Protein 7EV5 (pdb70)

Radius of gyration: 15.72 Å; Cα contacts (8 Å, |Δi|>4): 527; chains: 1; bounding box: 44×34×41 Å

Nearest PDB structures (foldseek):
  7ev5-assembly1_A  TM=1.005E+00  e=2.509E-49  Shouchella lehensis G1
  2xf4-assembly1_A-2  TM=9.231E-01  e=4.243E-24  Salmonella enterica
  5ve5-assembly2_B  TM=8.841E-01  e=1.273E-17  Paraburkholderia phytofirmans PsJN
  5ve3-assembly2_A  TM=8.823E-01  e=1.854E-17  Paraburkholderia phytofirmans PsJN
  5ve5-assembly3_C  TM=8.578E-01  e=1.355E-17  Paraburkholderia phytofirmans PsJN

Structure (mmCIF, N/CA/C/O backbone):
data_7EV5
#
_entry.id   7EV5
#
_cell.length_a   55.356
_cell.length_b   55.356
_cell.length_c   143.094
_cell.angle_alpha   90.00
_cell.angle_beta   90.00
_cell.angle_gamma   90.00
#
_symmetry.space_group_name_H-M   'P 41 21 2'
#
loop_
_entity.id
_entity.type
_entity.pdbx_description
1 polymer 'Lactamase_B domain-containing protein'
2 non-polymer 'ZINC ION'
3 non-polymer 'IODIDE ION'
4 water water
#
loop_
_atom_site.group_PDB
_atom_site.id
_atom_site.type_symbol
_atom_site.label_atom_id
_atom_site.label_alt_id
_atom_site.label_comp_id
_atom_site.label_asym_id
_atom_site.label_entity_id
_atom_site.label_seq_id
_atom_site.pdbx_PDB_ins_code
_atom_site.Cartn_x
_atom_site.Cartn_y
_atom_site.Cartn_z
_atom_site.occupancy
_atom_site.B_iso_or_equiv
_atom_site.auth_seq_id
_atom_site.auth_comp_id
_atom_site.auth_asym_id
_atom_site.auth_atom_id
_atom_site.pdbx_PDB_model_num
ATOM 1 N N . MET A 1 1 ? -11.4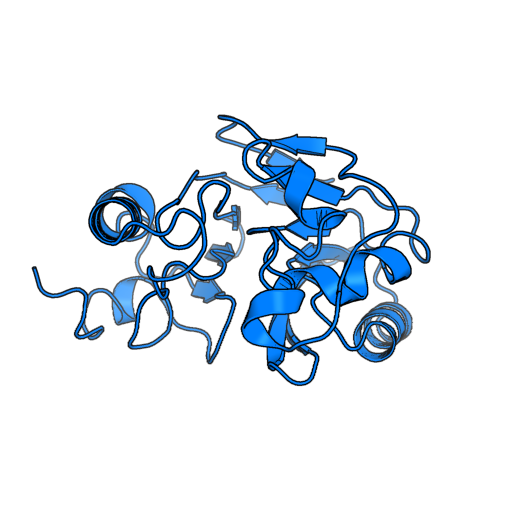9000 -9.16100 -31.05400 1.000 19.25000 1 MET A N 1
ATOM 2 C CA . MET A 1 1 ? -10.15800 -8.72300 -30.65500 1.000 19.47000 1 MET A CA 1
ATOM 3 C C . MET A 1 1 ? -10.13500 -8.18700 -29.22200 1.000 14.39000 1 MET A C 1
ATOM 4 O O . MET A 1 1 ? -9.26600 -7.40900 -28.85900 1.000 13.53000 1 MET A O 1
ATOM 9 N N . PHE A 1 2 ? -11.09400 -8.60400 -28.40300 1.000 13.42000 2 PHE A N 1
ATOM 10 C CA . PHE A 1 2 ? -11.06100 -8.25000 -26.99400 1.000 12.07000 2 PHE A CA 1
ATOM 11 C C . PHE A 1 2 ? -11.64100 -9.39000 -26.17900 1.000 13.17000 2 PHE A C 1
ATOM 12 O O . PHE A 1 2 ? -12.37400 -10.24400 -26.69300 1.000 13.88000 2 PHE A O 1
ATOM 20 N N . LYS A 1 3 ? -11.30200 -9.39000 -24.89300 1.000 12.31000 3 LYS A N 1
ATOM 21 C CA . LYS A 1 3 ? -11.86900 -10.32700 -23.93600 1.000 12.40000 3 LYS A CA 1
ATOM 22 C C . LYS A 1 3 ? -12.55200 -9.57900 -22.80100 1.000 10.61000 3 LYS A C 1
ATOM 23 O O . LYS A 1 3 ? -11.99500 -8.62000 -22.25400 1.000 11.85000 3 LYS A O 1
ATOM 29 N N . GLN A 1 4 ? -13.75000 -10.03400 -22.46000 1.000 12.24000 4 GLN A N 1
ATOM 30 C CA . GLN A 1 4 ? -14.46000 -9.62300 -21.25900 1.000 12.68000 4 GLN A CA 1
ATOM 31 C C . GLN A 1 4 ? -14.02000 -10.52400 -20.11300 1.000 12.83000 4 GLN A C 1
ATOM 32 O O . GLN A 1 4 ? -14.12200 -11.75600 -20.21100 1.000 14.29000 4 GLN A O 1
ATOM 38 N N . ILE A 1 5 ? -13.52800 -9.91500 -19.03700 1.000 11.34000 5 ILE A N 1
ATOM 39 C CA . ILE A 1 5 ? -12.96400 -10.64900 -17.90300 1.000 13.31000 5 ILE A CA 1
ATOM 40 C C . ILE A 1 5 ? -13.61500 -10.16100 -16.61500 1.000 12.26000 5 ILE A C 1
ATOM 41 O O . ILE A 1 5 ? -13.17100 -9.15800 -16.03500 1.000 12.04000 5 ILE A O 1
ATOM 46 N N . PRO A 1 6 ? -14.66300 -10.82700 -16.12600 1.000 12.28000 6 PRO A N 1
ATOM 47 C CA . PRO A 1 6 ? -15.23500 -10.43500 -14.83400 1.000 11.22000 6 PRO A CA 1
ATOM 48 C C . PRO A 1 6 ? -14.25100 -10.74000 -13.71700 1.000 13.79000 6 PRO A C 1
ATOM 49 O O . PRO A 1 6 ? -13.61200 -11.79400 -13.71100 1.000 15.97000 6 PRO A O 1
ATOM 53 N N . LEU A 1 7 ? -14.11300 -9.80000 -12.77400 1.000 11.48000 7 LEU A N 1
ATOM 54 C CA . LEU A 1 7 ? -13.09500 -9.90300 -11.73700 1.000 14.24000 7 LEU A CA 1
ATOM 55 C C . LEU A 1 7 ? -13.63300 -9.46100 -10.38500 1.000 16.15000 7 LEU A C 1
ATOM 56 O O . LEU A 1 7 ? -14.40800 -8.50800 -10.29300 1.000 13.20000 7 LEU A O 1
ATOM 61 N N . GLY A 1 8 ? -13.18000 -10.14100 -9.33200 1.000 16.94000 8 GLY A N 1
ATOM 62 C CA . GLY A 1 8 ? -13.49900 -9.76500 -7.97700 1.000 16.23000 8 GLY A CA 1
ATOM 63 C C . GLY A 1 8 ? -14.85800 -10.26400 -7.53700 1.000 14.06000 8 GLY A C 1
ATOM 64 O O . GLY A 1 8 ? -15.64100 -10.79100 -8.33200 1.000 15.55000 8 GLY A O 1
ATOM 65 N N . PRO A 1 9 ? -15.16700 -10.10800 -6.24800 1.000 16.53000 9 PRO A N 1
ATOM 66 C CA . PRO A 1 9 ? -16.49400 -10.52200 -5.77300 1.000 17.93000 9 PRO A CA 1
ATOM 67 C C . PRO A 1 9 ? -17.63800 -9.82500 -6.48800 1.000 18.14000 9 PRO A C 1
ATOM 68 O O . PRO A 1 9 ? -18.68700 -10.44400 -6.70200 1.000 19.83000 9 PRO A O 1
ATOM 72 N N . ILE A 1 10 ? -17.46800 -8.55700 -6.87500 1.000 16.62000 10 ILE A N 1
ATOM 73 C CA . ILE A 1 10 ? -18.52500 -7.86100 -7.60400 1.000 18.05000 10 ILE A CA 1
ATOM 74 C C . ILE A 1 10 ? -18.66800 -8.38700 -9.02800 1.000 14.48000 10 ILE A C 1
ATOM 75 O O . ILE A 1 10 ? -19.73900 -8.25100 -9.63800 1.000 15.29000 10 ILE A O 1
ATOM 80 N N . GLN A 1 11 ? -17.61300 -9.00000 -9.56800 1.000 14.64000 11 GLN A N 1
ATOM 81 C CA . GLN A 1 11 ? -17.58700 -9.53700 -10.92700 1.000 12.74000 11 GLN A CA 1
ATOM 82 C C . GLN A 1 11 ? -17.66900 -8.44600 -11.99000 1.000 12.79000 11 GLN A C 1
ATOM 83 O O . GLN A 1 11 ? -18.14900 -8.68900 -13.10100 1.000 14.87000 11 GLN A O 1
ATOM 89 N N . THR A 1 12 ? -17.19200 -7.24900 -11.64700 1.000 11.81000 12 THR A N 1
ATOM 90 C CA . THR A 1 12 ? -17.08000 -6.16900 -12.61500 1.000 11.02000 12 THR A CA 1
ATOM 91 C C . THR A 1 12 ? -16.24800 -6.61400 -13.80900 1.000 9.07000 12 THR A C 1
ATOM 92 O O . THR A 1 12 ? -15.20900 -7.27000 -13.65700 1.000 10.24000 12 THR A O 1
ATOM 96 N N . ASN A 1 13 ? -16.69900 -6.23400 -15.00200 1.000 9.61000 13 ASN A N 1
ATOM 97 C CA . ASN A 1 13 ? -16.01900 -6.62600 -16.23600 1.000 9.86000 13 ASN A CA 1
ATOM 98 C C . ASN A 1 13 ? -14.80600 -5.73400 -16.46300 1.000 12.72000 13 ASN A C 1
ATOM 99 O O . ASN A 1 13 ? -14.95100 -4.54200 -16.75600 1.000 11.50000 13 ASN A O 1
ATOM 104 N N . ALA A 1 14 ? -13.61300 -6.30200 -16.34500 1.000 11.09000 14 ALA A N 1
ATOM 105 C CA . ALA A 1 14 ? -12.47400 -5.70800 -17.02300 1.000 9.71000 14 ALA A CA 1
ATOM 106 C C . ALA A 1 14 ? -12.53200 -6.10200 -18.48900 1.000 10.63000 14 ALA A C 1
ATOM 107 O O . ALA A 1 14 ? -13.23000 -7.03900 -18.87700 1.000 10.47000 14 ALA A O 1
ATOM 109 N N . TYR A 1 15 ? -11.78400 -5.38400 -19.31400 1.000 8.47000 15 TYR A N 1
ATOM 110 C CA . TYR A 1 15 ? -11.65200 -5.74500 -20.72000 1.000 8.26000 15 TYR A CA 1
ATOM 111 C C . TYR A 1 15 ? -10.19100 -5.68100 -21.11500 1.000 8.62000 15 TYR A C 1
ATOM 112 O O . TYR A 1 15 ? -9.46000 -4.79000 -20.67900 1.000 10.21000 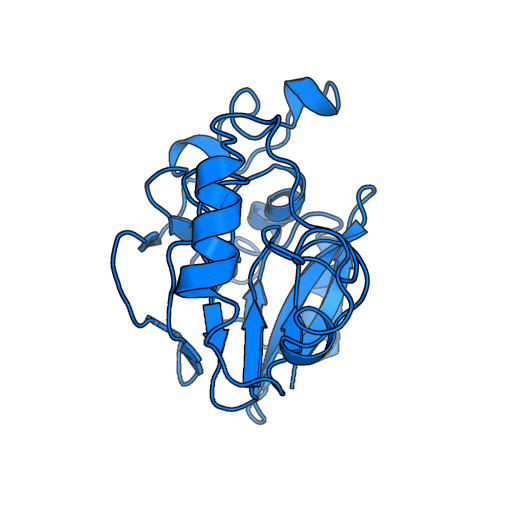15 TYR A O 1
ATOM 121 N N . VAL A 1 16 ? -9.76100 -6.62700 -21.94100 1.000 9.20000 16 VAL A N 1
ATOM 122 C CA . VAL A 1 16 ? -8.46200 -6.53100 -22.58800 1.000 9.62000 16 VAL A CA 1
ATOM 123 C C . VAL A 1 16 ? -8.69500 -6.48500 -24.08700 1.000 11.79000 16 VAL A C 1
ATOM 124 O O . VAL A 1 16 ? -9.21900 -7.44400 -24.66700 1.000 12.02000 16 VAL A O 1
ATOM 128 N N . LEU A 1 17 ? -8.33700 -5.36100 -24.70300 1.000 10.55000 17 LEU A N 1
ATOM 129 C CA . LEU A 1 17 ? -8.37500 -5.18300 -26.14800 1.000 11.66000 17 LEU A CA 1
ATOM 130 C C . LEU A 1 17 ? -6.97000 -5.41500 -26.68400 1.000 12.45000 17 LEU A C 1
ATOM 131 O O . LEU A 1 17 ? -6.00100 -4.91300 -26.11400 1.000 12.46000 17 LEU A O 1
ATOM 136 N N . TYR A 1 18 ? -6.85000 -6.18200 -27.76500 1.000 12.77000 18 TYR A N 1
ATOM 137 C CA . TYR A 1 18 ? -5.53300 -6.54100 -28.26900 1.000 14.02000 18 TYR A CA 1
ATOM 138 C C . TYR A 1 18 ? -5.52100 -6.46600 -29.79000 1.000 15.39000 18 TYR A C 1
ATOM 139 O O . TYR A 1 18 ? -6.55700 -6.29800 -30.43900 1.000 16.46000 18 TYR A O 1
ATOM 148 N N . ASN A 1 19 ? -4.31400 -6.56900 -30.35100 1.000 17.59000 19 ASN A N 1
ATOM 149 C CA . ASN A 1 19 ? -4.08600 -6.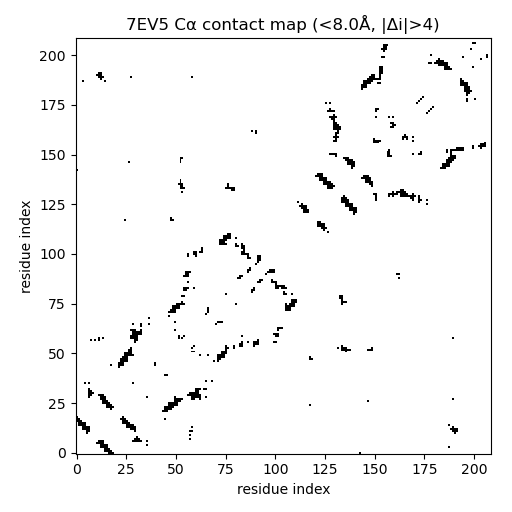58500 -31.79100 1.000 18.90000 19 ASN A CA 1
ATOM 150 C C . ASN A 1 19 ? -3.27800 -7.82700 -32.15400 1.000 22.22000 19 ASN A C 1
ATOM 151 O O . ASN A 1 19 ? -2.88200 -8.61400 -31.28800 1.000 22.82000 19 ASN A O 1
ATOM 156 N N . ASP A 1 20 ? -3.01600 -7.99300 -33.45400 1.000 25.87000 20 ASP A N 1
ATOM 157 C CA . ASP A 1 20 ? -2.29700 -9.17700 -33.91200 1.000 28.05000 20 ASP A CA 1
ATOM 158 C C . ASP A 1 20 ? -0.84000 -9.18500 -33.46900 1.000 28.23000 20 ASP A C 1
ATOM 159 O O . ASP A 1 20 ? -0.24500 -10.26500 -33.36700 1.000 31.19000 20 ASP A O 1
ATOM 164 N N . ASP A 1 21 ? -0.26200 -8.01700 -33.18700 1.000 22.10000 21 ASP A N 1
ATOM 165 C CA . ASP A 1 21 ? 1.09000 -7.90200 -32.64900 1.000 25.72000 21 ASP A CA 1
ATOM 166 C C . ASP A 1 21 ? 1.16800 -8.19900 -31.15500 1.000 21.52000 21 ASP A C 1
ATOM 167 O O . ASP A 1 21 ? 2.22900 -7.98300 -30.55700 1.000 21.58000 21 ASP A O 1
ATOM 172 N N . LYS A 1 22 ? 0.07200 -8.66500 -30.55200 1.000 21.70000 22 LYS A N 1
ATOM 173 C CA . LYS A 1 22 ? -0.00100 -9.05600 -29.14500 1.000 22.10000 22 LYS A CA 1
ATOM 174 C C . LYS A 1 22 ? 0.20900 -7.89300 -28.17700 1.000 19.91000 22 LYS A C 1
ATOM 175 O O . LYS A 1 22 ? 0.60500 -8.10100 -27.02600 1.000 21.58000 22 LYS A O 1
ATOM 181 N N . GLU A 1 23 ? -0.06400 -6.67300 -28.61600 1.000 16.73000 23 GLU A N 1
ATOM 182 C CA . GLU A 1 23 ? -0.12900 -5.52800 -27.72400 1.000 17.26000 23 GLU A CA 1
ATOM 183 C C . GLU A 1 23 ? -1.55300 -5.38300 -27.21700 1.000 16.04000 23 GLU A C 1
ATOM 184 O O . GLU A 1 23 ? -2.50700 -5.84300 -27.85000 1.000 16.54000 23 GLU A O 1
ATOM 190 N N . ALA A 1 24 ? -1.69800 -4.73600 -26.06200 1.000 14.61000 24 ALA A N 1
ATOM 191 C CA . ALA A 1 24 ? -3.00200 -4.75100 -25.41900 1.000 14.60000 24 ALA A CA 1
ATOM 192 C C . ALA A 1 24 ? -3.28000 -3.46200 -24.65900 1.000 12.60000 24 ALA A C 1
ATOM 193 O O . ALA A 1 24 ? -2.36700 -2.77800 -24.18800 1.000 14.38000 24 ALA A O 1
ATOM 195 N N . VAL A 1 25 ? -4.57200 -3.17700 -24.51200 1.000 11.63000 25 VAL A N 1
ATOM 196 C CA . VAL A 1 25 ? -5.09100 -2.08900 -23.68700 1.000 11.46000 25 VAL A CA 1
ATOM 197 C C . VAL A 1 25 ? -6.02100 -2.71300 -22.65300 1.000 10.77000 25 VAL A C 1
ATOM 198 O O . VAL A 1 25 ? -6.87000 -3.54200 -23.00000 1.000 11.14000 25 VAL A O 1
ATOM 202 N N . ILE A 1 26 ? -5.84900 -2.32700 -21.38800 1.000 10.94000 26 ILE A N 1
ATOM 203 C CA . ILE A 1 26 ? -6.60800 -2.88100 -20.27000 1.000 11.24000 26 ILE A CA 1
ATOM 204 C C . ILE A 1 26 ? -7.61700 -1.83700 -19.81700 1.000 10.26000 26 ILE A C 1
ATOM 205 O O . ILE A 1 26 ? -7.24500 -0.68000 -19.60200 1.000 10.51000 26 ILE A O 1
ATOM 210 N N . PHE A 1 27 ? -8.88200 -2.24100 -19.65900 1.000 8.72000 27 PHE A N 1
ATOM 211 C CA . PHE A 1 27 ? -9.92700 -1.37700 -19.11600 1.000 7.81000 27 PHE A CA 1
ATOM 212 C C . PHE A 1 27 ? -10.38200 -1.91500 -17.77300 1.000 8.98000 27 PHE A C 1
ATOM 213 O O . PHE A 1 27 ? -10.64100 -3.11400 -17.64200 1.000 10.10000 27 PHE A O 1
ATOM 221 N N . ASP A 1 28 ? -10.49100 -1.02700 -16.79100 1.000 8.79000 28 ASP A N 1
ATOM 222 C CA . ASP A 1 28 ? -11.16100 -1.31300 -15.52800 1.000 8.52000 28 ASP A CA 1
ATOM 223 C C . ASP A 1 28 ? -10.73300 -2.61100 -14.83900 1.000 9.43000 28 ASP A C 1
ATOM 224 O O . ASP A 1 28 ? -11.56200 -3.50200 -14.61900 1.000 10.25000 28 ASP A O 1
ATOM 229 N N . PRO A 1 29 ? -9.45100 -2.75500 -14.49200 1.000 9.12000 29 PRO A N 1
ATOM 230 C CA . PRO A 1 29 ? -9.01100 -3.92300 -13.71500 1.000 10.10000 29 PRO A CA 1
ATOM 231 C C . PRO A 1 29 ? -9.43500 -3.80900 -12.25600 1.000 8.57000 29 PRO A C 1
ATOM 232 O O . PRO A 1 29 ? -8.76200 -3.15300 -11.45400 1.000 10.33000 29 PRO A O 1
ATOM 236 N N . GLY A 1 30 ? -10.56100 -4.43700 -11.91800 1.000 11.21000 30 GLY A N 1
ATOM 237 C CA . GLY A 1 30 ? -11.27300 -4.10000 -10.70200 1.000 10.85000 30 GLY A CA 1
ATOM 238 C C . GLY A 1 30 ? -10.97400 -4.94100 -9.47800 1.000 10.54000 30 GLY A C 1
ATOM 239 O O . GLY A 1 30 ? -11.22400 -4.50300 -8.35600 1.000 12.85000 30 GLY A O 1
ATOM 240 N N . GLY A 1 31 ? -10.45300 -6.14400 -9.68900 1.000 13.57000 31 GLY A N 1
ATOM 241 C CA . GLY A 1 31 ? -10.19600 -7.07100 -8.60100 1.000 15.27000 31 GLY A CA 1
ATOM 242 C C . GLY A 1 31 ? -9.43200 -8.25000 -9.15200 1.000 13.77000 31 GLY A C 1
ATOM 243 O O . GLY A 1 31 ? -9.06200 -8.27600 -10.32700 1.000 13.05000 31 GLY A O 1
ATOM 244 N N . ASP A 1 32 ? -9.18700 -9.22500 -8.27500 1.000 15.57000 32 ASP A N 1
ATOM 245 C CA . ASP A 1 32 ? -8.53200 -10.48400 -8.64400 1.000 14.82000 32 ASP A CA 1
ATOM 246 C C . ASP A 1 32 ? -7.35400 -10.23700 -9.58900 1.000 13.56000 32 ASP A C 1
ATOM 247 O O . ASP A 1 32 ? -7.26400 -10.79800 -10.68500 1.000 14.12000 32 ASP A O 1
ATOM 252 N N . ALA A 1 33 ? -6.44600 -9.35400 -9.15200 1.000 12.80000 33 ALA A N 1
ATOM 253 C CA . ALA A 1 33 ? -5.35600 -8.90900 -10.01400 1.000 12.96000 33 ALA A CA 1
ATOM 254 C C . ALA A 1 33 ? -4.57100 -10.08100 -10.57800 1.000 14.74000 33 ALA A C 1
ATOM 255 O O . ALA A 1 33 ? -4.17700 -10.06500 -11.74600 1.000 14.69000 33 ALA A O 1
ATOM 257 N N . GLU A 1 34 ? -4.34300 -11.11000 -9.76000 1.000 16.54000 34 GLU A N 1
ATOM 258 C CA . GLU A 1 34 ? -3.49300 -12.22100 -10.17300 1.000 15.69000 34 GLU A CA 1
ATOM 259 C C . GLU A 1 34 ? -4.11800 -13.00800 -11.31800 1.000 12.76000 34 GLU A C 1
ATOM 260 O O . GLU A 1 34 ? -3.40500 -13.48000 -12.20900 1.000 15.03000 34 GLU A O 1
ATOM 266 N N . ALA A 1 35 ? -5.44200 -13.14800 -11.32700 1.000 15.37000 35 ALA A N 1
ATOM 267 C CA . ALA A 1 35 ? -6.09200 -13.81300 -12.45200 1.000 17.02000 35 ALA A CA 1
ATOM 268 C C . ALA A 1 35 ? -5.88800 -13.03400 -13.74500 1.000 13.97000 35 ALA A C 1
ATOM 269 O O . ALA A 1 35 ? -5.65800 -13.62400 -14.80800 1.000 13.66000 35 ALA A O 1
ATOM 271 N N . LEU A 1 36 ? -5.98800 -11.70400 -13.67800 1.000 12.30000 36 LEU A N 1
ATOM 272 C CA . LEU A 1 36 ? -5.80200 -10.88800 -14.87200 1.000 11.91000 36 LEU A CA 1
ATOM 273 C C . LEU A 1 36 ? -4.34200 -10.86700 -15.30700 1.000 12.81000 36 LEU A C 1
ATOM 274 O O . LEU A 1 36 ? -4.04900 -11.02800 -16.49800 1.000 12.75000 36 LEU A O 1
ATOM 279 N N . ILE A 1 37 ? -3.41700 -10.67300 -14.35700 1.000 12.24000 37 ILE A N 1
ATOM 280 C CA . ILE A 1 37 ? -1.99200 -10.58600 -14.68900 1.000 12.26000 37 ILE A CA 1
ATOM 281 C C . ILE A 1 37 ? -1.49200 -11.90000 -15.27600 1.000 14.21000 37 ILE A C 1
ATOM 282 O O . ILE A 1 37 ? -0.80700 -11.91400 -16.30700 1.000 16.11000 37 ILE A O 1
ATOM 287 N N . THR A 1 38 ? -1.83200 -13.02400 -14.63300 1.000 14.16000 38 THR A N 1
ATOM 288 C CA . THR A 1 38 ? -1.35600 -14.31200 -15.13500 1.000 15.10000 38 THR A CA 1
ATOM 289 C C . THR A 1 38 ? -1.96900 -14.65200 -16.48700 1.000 15.61000 38 THR A C 1
ATOM 290 O O . THR A 1 38 ? -1.29500 -15.26200 -17.32300 1.000 15.02000 38 THR A O 1
ATOM 294 N N . TRP A 1 39 ? -3.22800 -14.26100 -16.73800 1.000 14.55000 39 TRP A N 1
ATOM 295 C CA . TRP A 1 39 ? -3.80200 -14.47700 -18.06500 1.000 12.98000 39 TRP A CA 1
ATOM 296 C C . TRP A 1 39 ? -3.03000 -13.70800 -19.12700 1.000 14.22000 39 TRP A C 1
ATOM 297 O O . TRP A 1 39 ? -2.68300 -14.25800 -20.18000 1.000 15.10000 39 TRP A O 1
ATOM 308 N N . LEU A 1 40 ? -2.75300 -12.42700 -18.86700 1.000 14.73000 40 LEU A N 1
ATOM 309 C CA . LEU A 1 40 ? -1.98300 -11.63100 -19.81700 1.000 15.61000 40 LEU A CA 1
ATOM 310 C C . LEU A 1 40 ? -0.63800 -12.28200 -20.11200 1.000 15.50000 40 LEU A C 1
ATOM 311 O O . LEU A 1 40 ? -0.19400 -12.31800 -21.26700 1.000 14.21000 40 LEU A O 1
ATOM 316 N N . LYS A 1 41 ? 0.01800 -12.80200 -19.08000 1.000 15.65000 41 LYS A N 1
ATOM 317 C CA . LYS A 1 41 ? 1.32900 -13.42100 -19.26500 1.000 15.74000 41 LYS A CA 1
ATOM 318 C C . LYS A 1 41 ? 1.22700 -14.75400 -19.99600 1.000 19.14000 41 LYS A C 1
ATOM 319 O O . LYS A 1 41 ? 2.06400 -15.05700 -20.85500 1.000 18.34000 41 LYS A O 1
ATOM 325 N N . ARG A 1 42 ? 0.21800 -15.56800 -19.67600 1.000 17.77000 42 ARG A N 1
ATOM 326 C CA . ARG A 1 42 ? 0.04100 -16.82400 -20.40000 1.000 18.75000 42 ARG A CA 1
ATOM 327 C C . ARG A 1 42 ? -0.18300 -16.57500 -21.88500 1.000 20.60000 42 ARG A C 1
ATOM 328 O O . ARG A 1 42 ? 0.29300 -17.34000 -22.73300 1.000 19.16000 42 ARG A O 1
ATOM 336 N N . GLU A 1 43 ? -0.91400 -15.51300 -22.21800 1.000 16.39000 43 GLU A N 1
ATOM 337 C CA . GLU A 1 43 ? -1.21600 -15.16100 -23.59900 1.000 16.40000 43 GLU A CA 1
ATOM 338 C C . GLU A 1 43 ? -0.09500 -14.37700 -24.26000 1.000 16.61000 43 GLU A C 1
ATOM 339 O O . GLU A 1 43 ? -0.21400 -14.04000 -25.44200 1.000 18.94000 43 GLU A O 1
ATOM 345 N N . GLN A 1 44 ? 0.97600 -14.08400 -23.52500 1.000 17.42000 44 GLN A N 1
ATOM 346 C CA . GLN A 1 44 ? 2.12100 -13.35000 -24.05700 1.000 18.62000 44 GLN A CA 1
ATOM 347 C C . GLN A 1 44 ? 1.69900 -11.99700 -24.62900 1.000 20.99000 44 GLN A C 1
ATOM 348 O O . GLN A 1 44 ? 2.19600 -11.55500 -25.66600 1.000 22.90000 44 GLN A O 1
ATOM 354 N N . LEU A 1 45 ? 0.75700 -11.34200 -23.94800 1.000 15.36000 45 LEU A N 1
ATOM 355 C CA . LEU A 1 45 ? 0.29300 -10.01800 -24.33800 1.000 18.40000 45 LEU A CA 1
ATOM 356 C C . LEU A 1 45 ? 1.09300 -8.95600 -23.59600 1.000 16.73000 45 LEU A C 1
ATOM 357 O O . LEU A 1 45 ? 1.40400 -9.10800 -22.41200 1.000 19.33000 45 LEU A O 1
ATOM 362 N N . THR A 1 46 ? 1.42400 -7.87600 -24.30100 1.000 18.72000 46 THR A N 1
ATOM 363 C CA . THR A 1 46 ? 2.14400 -6.75500 -23.70700 1.000 16.64000 46 THR A CA 1
ATOM 364 C C . THR A 1 46 ? 1.18500 -5.58800 -23.52900 1.000 15.07000 46 THR A C 1
ATOM 365 O O . THR A 1 46 ? 0.85500 -4.90200 -24.50800 1.000 16.01000 46 THR A O 1
ATOM 369 N N . PRO A 1 47 ? 0.70600 -5.31900 -22.31800 1.000 14.27000 47 PRO A N 1
ATOM 370 C CA . PRO A 1 47 ? -0.20100 -4.18200 -22.13900 1.000 14.86000 47 PRO A CA 1
ATOM 371 C C . PRO A 1 47 ? 0.54500 -2.86500 -22.25400 1.000 13.79000 47 PRO A C 1
ATOM 372 O O . PRO A 1 47 ? 1.72200 -2.75700 -21.90600 1.000 15.97000 47 PRO A O 1
ATOM 376 N N . LEU A 1 48 ? -0.16900 -1.86500 -22.78000 1.000 13.73000 48 LEU A N 1
ATOM 377 C CA . LEU A 1 48 ? 0.35900 -0.53100 -23.02800 1.000 14.65000 48 LEU A CA 1
ATOM 378 C C . LEU A 1 48 ? -0.18100 0.52600 -22.07800 1.000 12.86000 48 LEU A C 1
ATOM 379 O O . LEU A 1 48 ? 0.49600 1.53800 -21.86200 1.000 13.25000 48 LEU A O 1
ATOM 384 N N . ALA A 1 49 ? -1.36500 0.31500 -21.50100 1.000 13.47000 49 ALA A N 1
ATOM 385 C CA . ALA A 1 49 ? -2.00600 1.32600 -20.67300 1.000 10.32000 49 ALA A CA 1
ATOM 386 C C . ALA A 1 49 ? -3.18700 0.69000 -19.95800 1.000 11.35000 49 ALA A C 1
ATOM 387 O O . ALA A 1 49 ? -3.72100 -0.32700 -20.39800 1.000 12.13000 49 ALA A O 1
ATOM 389 N N . ILE A 1 50 ? -3.58000 1.31500 -18.84900 1.000 10.24000 50 ILE A N 1
ATOM 390 C CA . ILE A 1 50 ? -4.84700 1.06200 -18.16800 1.000 9.35000 50 ILE A CA 1
ATOM 391 C C . ILE A 1 50 ? -5.73500 2.27100 -18.42100 1.000 9.36000 50 ILE A C 1
ATOM 392 O O . ILE A 1 50 ? -5.35800 3.40300 -18.08400 1.000 9.55000 50 ILE A O 1
ATOM 397 N N . LEU A 1 51 ? -6.90600 2.04000 -19.01000 1.000 7.71000 51 LEU A N 1
ATOM 398 C CA . LEU A 1 51 ? -7.89800 3.08200 -19.23700 1.000 9.54000 51 LEU A CA 1
ATOM 399 C C . LEU A 1 51 ? -9.06100 2.82600 -18.29000 1.000 8.57000 51 LEU A C 1
ATOM 400 O O . LEU A 1 51 ? -9.64300 1.73800 -18.29500 1.000 9.43000 51 LEU A O 1
ATOM 405 N N . LEU A 1 52 ? -9.38400 3.81000 -17.46600 1.000 8.42000 52 LEU A N 1
ATOM 406 C CA . LEU A 1 52 ? -10.46600 3.65900 -16.50700 1.000 7.84000 52 LEU A CA 1
ATOM 407 C C . LEU A 1 52 ? -11.69900 4.38900 -17.00900 1.000 7.94000 52 LEU A C 1
ATOM 408 O O . LEU A 1 52 ? -11.64300 5.58800 -17.31800 1.000 9.48000 52 LEU A O 1
ATOM 413 N N . THR A 1 53 ? -12.81900 3.67600 -17.07600 1.000 7.87000 53 THR A N 1
ATOM 414 C CA . THR A 1 53 ? -14.07200 4.36100 -17.37200 1.000 8.59000 53 THR A CA 1
ATOM 415 C C . THR A 1 53 ? -14.46000 5.28300 -16.23000 1.000 8.19000 53 THR A C 1
ATOM 416 O O . THR A 1 53 ? -15.03800 6.35500 -16.45600 1.000 8.45000 53 THR A O 1
ATOM 420 N N . HIS A 1 54 ? -14.16600 4.87100 -15.00000 1.000 8.03000 54 HIS A N 1
ATOM 421 C CA . HIS A 1 54 ? -14.42900 5.64200 -13.79300 1.000 7.65000 54 HIS A CA 1
ATOM 422 C C . HIS A 1 54 ? -13.69000 4.97200 -12.64400 1.000 6.53000 54 HIS A C 1
ATOM 423 O O . HIS A 1 54 ? -13.10700 3.89200 -12.80500 1.000 9.14000 54 HIS A O 1
ATOM 430 N N . ALA A 1 55 ? -13.72900 5.61500 -11.47600 1.000 8.36000 55 ALA A N 1
ATOM 431 C CA . ALA A 1 55 ? -12.87100 5.22400 -10.36600 1.000 10.28000 55 ALA A CA 1
ATOM 432 C C . ALA A 1 55 ? -13.63400 4.64500 -9.18600 1.000 10.51000 55 ALA A C 1
ATOM 433 O O . ALA A 1 55 ? -13.11600 4.63700 -8.06400 1.000 11.07000 55 ALA A O 1
ATOM 435 N N . HIS A 1 56 ? -14.84000 4.13500 -9.41100 1.000 8.43000 56 HIS A N 1
ATOM 436 C CA . HIS A 1 56 ? -15.47200 3.35000 -8.35800 1.000 8.96000 56 HIS A CA 1
ATOM 437 C C . HIS A 1 56 ? -14.58500 2.16600 -7.99400 1.000 9.43000 56 HIS A C 1
ATOM 438 O O . HIS A 1 56 ? -13.87800 1.60300 -8.83800 1.000 9.72000 56 HIS A O 1
ATOM 445 N N . PHE A 1 57 ? -14.64700 1.78500 -6.71400 1.000 9.07000 57 PHE A N 1
ATOM 446 C CA . PHE A 1 57 ? -13.74200 0.76600 -6.17500 1.000 9.97000 57 PHE A CA 1
ATOM 447 C C . PHE A 1 57 ? -13.76300 -0.52800 -6.99000 1.000 9.55000 57 PHE A C 1
ATOM 448 O O . PHE A 1 57 ? -12.73500 -1.20800 -7.11200 1.000 10.89000 57 PHE A O 1
ATOM 456 N N . ASP A 1 58 ? -14.92700 -0.91500 -7.51600 1.000 8.41000 58 ASP A N 1
ATOM 457 C CA . ASP A 1 58 ? -15.05000 -2.19000 -8.20700 1.000 9.55000 58 ASP A CA 1
ATOM 458 C C . ASP A 1 58 ? -14.39600 -2.17800 -9.57800 1.000 10.89000 58 ASP A C 1
ATOM 459 O O . ASP A 1 58 ? -14.31600 -3.22700 -10.22300 1.000 10.16000 58 ASP A O 1
ATOM 464 N N . HIS A 1 59 ? -13.91200 -1.02200 -10.02500 1.000 8.89000 59 HIS A N 1
ATOM 465 C CA . HIS A 1 59 ? -13.20300 -0.90300 -11.28900 1.000 8.01000 59 HIS A CA 1
ATOM 466 C C . HIS A 1 59 ? -11.70800 -0.68300 -11.12800 1.000 8.58000 59 HIS A C 1
ATOM 467 O O . HIS A 1 59 ? -11.00000 -0.63300 -12.14300 1.000 8.71000 59 HIS A O 1
ATOM 474 N N . ILE A 1 60 ? -11.19700 -0.57000 -9.89600 1.000 9.35000 60 ILE A N 1
ATOM 475 C CA . ILE A 1 60 ? -9.82900 -0.11200 -9.66100 1.000 9.40000 60 ILE A CA 1
ATOM 476 C C . ILE A 1 60 ? -9.02800 -1.01200 -8.73500 1.000 13.01000 60 ILE A C 1
ATOM 477 O O . ILE A 1 60 ? -7.84900 -0.73200 -8.49600 1.000 11.70000 60 ILE A O 1
ATOM 482 N N . GLY A 1 61 ? -9.61800 -2.07600 -8.19600 1.000 11.62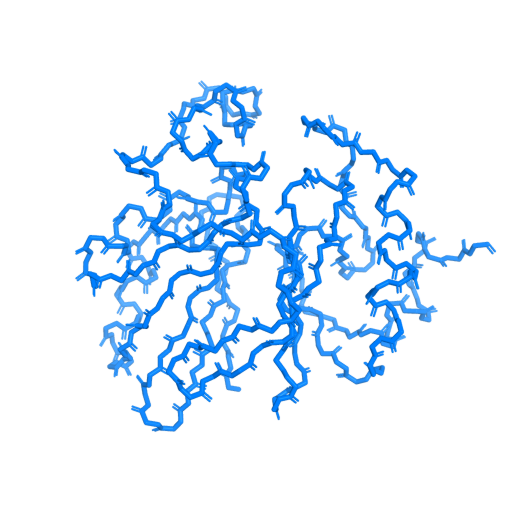000 61 GLY A N 1
ATOM 483 C CA . GLY A 1 61 ? -8.94200 -2.83000 -7.14700 1.000 11.68000 61 GLY A CA 1
ATOM 484 C C . GLY A 1 61 ? -7.65700 -3.50300 -7.58400 1.000 12.79000 61 GLY A C 1
ATOM 485 O O . GLY A 1 61 ? -6.77900 -3.75200 -6.75500 1.000 14.24000 61 GLY A O 1
ATOM 486 N N . ALA A 1 62 ? -7.51800 -3.79600 -8.87600 1.000 11.02000 62 ALA A N 1
ATOM 487 C CA . ALA A 1 62 ? -6.31000 -4.41500 -9.41000 1.000 11.30000 62 ALA A CA 1
ATOM 488 C C . ALA A 1 62 ? -5.36600 -3.41900 -10.08300 1.000 12.26000 62 ALA A C 1
ATOM 489 O O . ALA A 1 62 ? -4.34900 -3.83400 -10.64700 1.000 13.79000 62 ALA A O 1
ATOM 491 N N . VAL A 1 63 ? -5.66600 -2.11700 -10.02100 1.000 10.71000 63 VAL A N 1
ATOM 492 C CA . VAL A 1 63 ? -4.84400 -1.12800 -10.72400 1.000 11.38000 63 VAL A CA 1
ATOM 493 C C . VAL A 1 63 ? -3.39600 -1.15500 -10.23200 1.000 13.73000 63 VAL A C 1
ATOM 494 O O . VAL A 1 63 ? -2.46300 -1.19600 -11.03800 1.000 15.04000 63 VAL A O 1
ATOM 498 N N . ASP A 1 64 ? -3.18900 -1.12900 -8.91000 1.000 14.37000 64 ASP A N 1
ATOM 499 C CA . ASP A 1 64 ? -1.83300 -1.11400 -8.35300 1.000 16.23000 64 ASP A CA 1
ATOM 500 C C . ASP A 1 64 ? -1.00500 -2.26900 -8.90700 1.000 15.15000 64 ASP A C 1
ATOM 501 O O . ASP A 1 64 ? 0.09700 -2.07400 -9.43900 1.000 15.84000 64 ASP A O 1
ATOM 506 N N . ALA A 1 65 ? -1.52500 -3.48700 -8.78300 1.000 14.67000 65 ALA A N 1
ATOM 507 C CA . ALA A 1 65 ? -0.75400 -4.66200 -9.17200 1.000 14.70000 65 ALA A CA 1
ATOM 508 C C . ALA A 1 65 ? -0.49100 -4.67700 -10.67000 1.000 17.64000 65 ALA A C 1
ATOM 509 O O . ALA A 1 65 ? 0.62000 -4.98200 -11.10900 1.000 16.04000 65 ALA A O 1
ATOM 511 N N . VAL A 1 66 ? -1.49500 -4.34000 -11.47500 1.000 14.46000 66 VAL A N 1
ATOM 512 C CA . VAL A 1 66 ? -1.30600 -4.33000 -12.92000 1.000 15.26000 66 VAL A CA 1
ATOM 513 C C . VAL A 1 66 ? -0.32700 -3.22700 -13.32200 1.000 14.01000 66 VAL A C 1
ATOM 514 O O . VAL A 1 66 ? 0.60000 -3.45200 -14.11200 1.000 15.81000 66 VAL A O 1
ATOM 518 N N . ARG A 1 67 ? -0.51400 -2.02200 -12.77600 1.000 13.77000 67 ARG A N 1
ATOM 519 C CA A ARG A 1 67 ? 0.38700 -0.91200 -13.07400 0.520 15.81000 67 ARG A CA 1
ATOM 520 C CA B ARG A 1 67 ? 0.39100 -0.91600 -13.08500 0.480 15.81000 67 ARG A CA 1
ATOM 521 C C . ARG A 1 67 ? 1.82400 -1.24500 -12.67900 1.000 17.31000 67 ARG A C 1
ATOM 522 O O . ARG A 1 67 ? 2.76500 -0.99600 -13.44200 1.000 20.13000 67 ARG A O 1
ATOM 537 N N . ASP A 1 68 ? 2.00900 -1.81700 -11.48500 1.000 17.30000 68 ASP A N 1
ATOM 538 C CA . ASP A 1 68 ? 3.35500 -2.12900 -11.00400 1.000 17.74000 68 ASP A CA 1
ATOM 539 C C . ASP A 1 68 ? 3.99200 -3.24700 -11.81900 1.000 19.87000 68 ASP A C 1
ATOM 540 O O . ASP A 1 68 ? 5.18200 -3.17900 -12.15300 1.000 21.77000 68 ASP A O 1
ATOM 545 N N . THR A 1 69 ? 3.22000 -4.29000 -12.13700 1.000 15.92000 69 THR A N 1
ATOM 546 C CA . THR A 1 69 ? 3.76500 -5.44100 -12.85300 1.000 17.71000 69 THR A CA 1
ATOM 547 C C . THR A 1 69 ? 4.24700 -5.06300 -14.24600 1.000 18.35000 69 THR A C 1
ATOM 548 O O . THR A 1 69 ? 5.31000 -5.51500 -14.68500 1.000 20.92000 69 THR A O 1
ATOM 552 N N . PHE A 1 70 ? 3.47600 -4.24300 -14.96400 1.000 16.88000 70 PHE A N 1
ATOM 553 C CA . PHE A 1 70 ? 3.74200 -3.97800 -16.36800 1.000 16.31000 70 PHE A CA 1
ATOM 554 C C . PHE A 1 70 ? 4.34100 -2.60600 -16.64400 1.000 15.47000 70 PHE A C 1
ATOM 555 O O . PHE A 1 70 ? 4.69600 -2.33000 -17.79800 1.000 19.45000 70 PHE A O 1
ATOM 563 N N . SER A 1 71 ? 4.46800 -1.74800 -15.63100 1.000 15.83000 71 SER A N 1
ATOM 564 C CA . SER A 1 71 ? 5.01400 -0.39900 -15.78900 1.000 18.28000 71 SER A CA 1
ATOM 565 C C . SER A 1 71 ? 4.28100 0.36800 -16.88700 1.000 17.12000 71 SER A C 1
ATOM 566 O O . SER A 1 71 ? 4.86400 0.81700 -17.87500 1.000 20.89000 71 SER A O 1
ATOM 569 N N . ILE A 1 72 ? 2.97400 0.49700 -16.70000 1.000 14.08000 72 ILE A N 1
ATOM 570 C CA . ILE A 1 72 ? 2.11800 1.14100 -17.69100 1.000 14.65000 72 ILE A CA 1
ATOM 571 C C . ILE A 1 72 ? 1.33700 2.29700 -17.07800 1.000 12.67000 72 ILE A C 1
ATOM 572 O O . ILE A 1 72 ? 1.07300 2.30900 -15.86500 1.000 14.25000 72 ILE A O 1
ATOM 577 N N . PRO A 1 73 ? 0.96100 3.28100 -17.88100 1.000 11.95000 73 PRO A N 1
ATOM 578 C CA . PRO A 1 73 ? 0.21400 4.43400 -17.37100 1.000 11.63000 73 PRO A CA 1
ATOM 579 C C . PRO A 1 73 ? -1.24200 4.09600 -17.08800 1.000 10.62000 73 PRO A C 1
ATOM 580 O O . PRO A 1 73 ? -1.81600 3.16900 -17.66000 1.000 13.04000 73 PRO A O 1
ATOM 584 N N . VAL A 1 74 ? -1.82500 4.89700 -16.19500 1.000 10.46000 74 VAL A N 1
ATOM 585 C CA . VAL A 1 74 ? -3.23700 4.84000 -15.82400 1.000 10.57000 74 VAL A CA 1
ATOM 586 C C . VAL A 1 74 ? -3.90000 6.13600 -16.27700 1.000 10.13000 74 VAL A C 1
ATOM 587 O O . VAL A 1 74 ? -3.44700 7.23200 -15.91600 1.000 10.61000 74 VAL A O 1
ATOM 591 N N . TYR A 1 75 ? -4.99300 6.01100 -17.03100 1.000 9.11000 75 TYR A N 1
ATOM 592 C CA . TYR A 1 75 ? -5.78100 7.14300 -17.51400 1.000 8.54000 75 TYR A CA 1
ATOM 593 C C . TYR A 1 75 ? -7.10700 7.22300 -16.76500 1.000 9.00000 75 TYR A C 1
ATOM 594 O O . TYR A 1 75 ? -7.80200 6.20800 -16.62400 1.000 10.10000 75 TYR A O 1
ATOM 603 N N . LEU A 1 76 ? -7.48000 8.42800 -16.32100 1.000 9.69000 76 LEU A N 1
ATOM 604 C CA . LEU A 1 76 ? -8.71000 8.64600 -15.57000 1.000 9.43000 76 LEU A CA 1
ATOM 605 C C . LEU A 1 76 ? -9.14800 10.09200 -15.76700 1.000 9.27000 76 LEU A C 1
ATOM 606 O O . LEU A 1 76 ? -8.30600 10.98700 -15.89400 1.000 9.82000 76 LEU A O 1
ATOM 611 N N . HIS A 1 77 ? -10.45800 10.32200 -15.77600 1.000 8.76000 77 HIS A N 1
ATOM 612 C CA . HIS A 1 77 ? -10.96700 11.68400 -15.88500 1.000 9.99000 77 HIS A CA 1
ATOM 613 C C . HIS A 1 77 ? -10.63500 12.50000 -14.63800 1.000 10.15000 77 HIS A C 1
ATOM 614 O O . HIS A 1 77 ? -10.75700 12.02300 -13.50400 1.000 11.70000 77 HIS A O 1
ATOM 621 N N . THR A 1 78 ? -10.23100 13.75500 -14.86600 1.000 10.87000 78 THR A N 1
ATOM 622 C CA . THR A 1 78 ? -9.81000 14.63600 -13.77700 1.000 10.81000 78 THR A CA 1
ATOM 623 C C . THR A 1 78 ? -10.88700 14.81400 -12.71000 1.000 12.71000 78 THR A C 1
ATOM 624 O O . THR A 1 78 ? -10.56200 15.04400 -11.53600 1.000 12.37000 78 THR A O 1
ATOM 628 N N . LYS A 1 79 ? -12.16700 14.70000 -13.07300 1.000 11.27000 79 LYS A N 1
ATOM 629 C CA . LYS A 1 79 ? -13.19900 14.91000 -12.06700 1.000 11.90000 79 LYS A CA 1
ATOM 630 C C . LYS A 1 79 ? -13.17300 13.84900 -10.97500 1.000 13.34000 79 LYS A C 1
ATOM 631 O O . LYS A 1 79 ? -13.71800 14.08600 -9.89100 1.000 15.17000 79 LYS A O 1
ATOM 637 N N . GLU A 1 80 ? -12.54800 12.69600 -11.22600 1.000 10.80000 80 GLU A N 1
ATOM 638 C CA . GLU A 1 80 ? -12.42600 11.64000 -10.22600 1.000 9.82000 80 GLU A CA 1
ATOM 639 C C . GLU A 1 80 ? -10.98300 11.40100 -9.79000 1.000 9.73000 80 GLU A C 1
ATOM 640 O O . GLU A 1 80 ? -10.68300 10.36000 -9.20500 1.000 10.30000 80 GLU A O 1
ATOM 646 N N . ARG A 1 81 ? -10.09100 12.36700 -10.02900 1.000 12.25000 81 ARG A N 1
ATOM 647 C CA . ARG A 1 81 ? -8.67200 12.15900 -9.74500 1.000 11.55000 81 ARG A CA 1
ATOM 648 C C . ARG A 1 81 ? -8.40000 11.85200 -8.27700 1.000 12.09000 81 ARG A C 1
ATOM 649 O O . ARG A 1 81 ? -7.46000 11.11000 -7.97100 1.000 13.16000 81 ARG A O 1
ATOM 657 N N . HIS A 1 82 ? -9.20300 12.39900 -7.35900 1.000 11.22000 82 HIS A N 1
ATOM 658 C CA . HIS A 1 82 ? -9.02600 12.11300 -5.94200 1.000 13.69000 82 HIS A CA 1
ATOM 659 C C . HIS A 1 82 ? -9.61200 10.77300 -5.52700 1.000 13.34000 82 HIS A C 1
ATOM 660 O O . HIS A 1 82 ? -9.35500 10.32700 -4.40300 1.000 13.35000 82 HIS A O 1
ATOM 667 N N . TRP A 1 83 ? -10.39700 10.12800 -6.38800 1.000 11.94000 83 TRP A N 1
ATOM 668 C CA . TRP A 1 83 ? -11.13100 8.94200 -5.96200 1.000 11.47000 83 TRP A CA 1
ATOM 669 C C . TRP A 1 83 ? -10.24900 7.70900 -5.83700 1.000 12.31000 83 TRP A C 1
ATOM 670 O O . TRP A 1 83 ? -10.57400 6.80400 -5.06200 1.000 12.40000 83 TRP A O 1
ATOM 681 N N . LEU A 1 84 ? -9.15000 7.63000 -6.59200 1.000 11.19000 84 LEU A N 1
ATOM 682 C CA . LEU A 1 84 ? -8.33600 6.41900 -6.58000 1.000 11.47000 84 LEU A CA 1
ATOM 683 C C . LEU A 1 84 ? -7.78800 6.13900 -5.18800 1.000 12.52000 84 LEU A C 1
ATOM 684 O O . LEU A 1 84 ? -7.76300 4.98800 -4.73800 1.000 12.30000 84 LEU A O 1
ATOM 689 N N . GLU A 1 85 ? -7.35000 7.18100 -4.49500 1.000 12.04000 85 GLU A N 1
ATOM 690 C CA . GLU A 1 85 ? -6.62500 7.02700 -3.24700 1.000 12.74000 85 GLU A CA 1
ATOM 691 C C . GLU A 1 85 ? -7.47900 7.30100 -2.02600 1.000 16.23000 85 GLU A C 1
ATOM 692 O O . GLU A 1 85 ? -6.97000 7.22000 -0.90400 1.000 17.08000 85 GLU A O 1
ATOM 698 N N . ASP A 1 86 ? -8.75000 7.64100 -2.21100 1.000 13.65000 86 ASP A N 1
ATOM 699 C CA . ASP A 1 86 ? -9.63100 8.01600 -1.10500 1.000 14.48000 86 ASP A CA 1
ATOM 700 C C . ASP A 1 86 ? -10.81100 7.05500 -1.04700 1.000 13.96000 86 ASP A C 1
ATOM 701 O O . ASP A 1 86 ? -11.75200 7.16100 -1.86000 1.000 12.35000 86 ASP A O 1
ATOM 706 N N . PRO A 1 87 ? -10.81700 6.12200 -0.08700 1.000 12.75000 87 PRO A N 1
ATOM 707 C CA . PRO A 1 87 ? -11.90500 5.13700 -0.01000 1.000 13.28000 87 PRO A CA 1
ATOM 708 C C . PRO A 1 87 ? -13.22500 5.73300 0.42600 1.000 14.09000 87 PRO A C 1
ATOM 709 O O . PRO A 1 87 ? -14.25900 5.08000 0.25300 1.000 14.25000 87 PRO A O 1
ATOM 713 N N . ALA A 1 88 ? -13.21900 6.94100 0.98800 1.000 14.15000 88 ALA A N 1
ATOM 714 C CA . ALA A 1 88 ? -14.45800 7.64400 1.30200 1.000 14.17000 88 ALA A CA 1
AT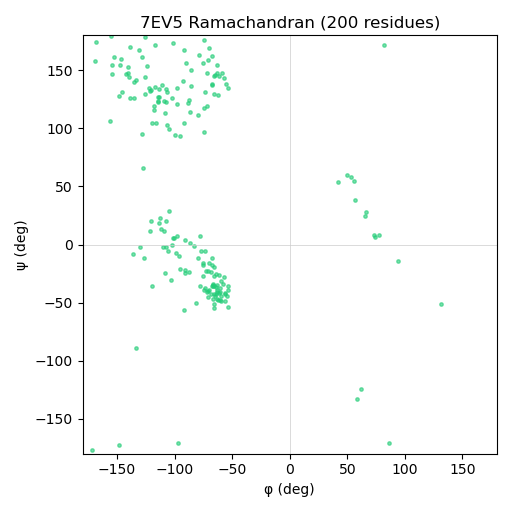OM 715 C C . ALA A 1 88 ? -15.12500 8.23400 0.07000 1.000 15.97000 88 ALA A C 1
ATOM 716 O O . ALA A 1 88 ? -16.30300 8.60400 0.13400 1.000 19.68000 88 ALA A O 1
ATOM 718 N N . LEU A 1 89 ? -14.40200 8.35000 -1.04100 1.000 13.56000 89 LEU A N 1
ATOM 719 C CA . LEU A 1 89 ? -14.95900 8.91400 -2.26300 1.000 14.65000 89 LEU A CA 1
ATOM 720 C C . LEU A 1 89 ? -15.31000 7.86000 -3.30000 1.000 11.65000 89 LEU A C 1
ATOM 721 O O . LEU A 1 89 ? -16.24700 8.06200 -4.08300 1.000 11.85000 89 LEU A O 1
ATOM 726 N N . ASN A 1 90 ? -14.58600 6.73900 -3.33100 1.000 12.40000 90 ASN A N 1
ATOM 727 C CA . ASN A 1 90 ? -14.74000 5.78700 -4.42400 1.000 11.05000 90 ASN A CA 1
ATOM 728 C C . ASN A 1 90 ? -15.78600 4.71500 -4.16300 1.000 11.06000 90 ASN A C 1
ATOM 729 O O . ASN A 1 90 ? -15.93800 3.81600 -4.99000 1.000 10.37000 90 ASN A O 1
ATOM 734 N N . GLY A 1 91 ? -16.50100 4.79100 -3.04000 1.000 11.14000 91 GLY A N 1
ATOM 735 C CA . GLY A 1 91 ? -17.55400 3.85200 -2.72200 1.000 10.27000 91 GLY A CA 1
ATOM 736 C C . GLY A 1 91 ? -17.15000 2.66200 -1.86400 1.000 12.58000 91 GLY A C 1
ATOM 737 O O . GLY A 1 91 ? -18.03600 1.97000 -1.35300 1.000 11.87000 91 GLY A O 1
ATOM 738 N N . SER A 1 92 ? -15.85800 2.38300 -1.68400 1.000 11.65000 92 SER A N 1
ATOM 739 C CA . SER A 1 92 ? -15.50000 1.13400 -1.01400 1.000 11.46000 92 SER A CA 1
ATOM 740 C C . SER A 1 92 ? -15.95600 1.14700 0.43900 1.000 12.19000 92 SER A C 1
ATOM 741 O O . SER A 1 92 ? -16.58500 0.19300 0.90700 1.000 12.32000 92 SER A O 1
ATOM 744 N N . SER A 1 93 ? -15.61600 2.20000 1.18100 1.000 12.37000 93 SER A N 1
ATOM 745 C CA . SER A 1 93 ? -15.97700 2.23600 2.59700 1.000 11.82000 93 SER A CA 1
ATOM 746 C C . SER A 1 93 ? -17.48600 2.17300 2.77900 1.000 15.48000 93 SER A C 1
ATOM 747 O O . SER A 1 93 ? -17.99600 1.37600 3.57500 1.000 16.14000 93 SER A O 1
ATOM 750 N N . ARG A 1 94 ? -18.21900 2.99000 2.02700 1.000 14.45000 94 ARG A N 1
ATOM 751 C CA . ARG A 1 94 ? -19.65900 3.08300 2.24300 1.000 14.52000 94 ARG A CA 1
ATOM 752 C C . ARG A 1 94 ? -20.38900 1.82200 1.79100 1.000 15.78000 94 ARG A C 1
ATOM 753 O O . ARG A 1 94 ? -21.33600 1.38000 2.45400 1.000 18.25000 94 ARG A O 1
ATOM 761 N N . LEU A 1 95 ? -19.99200 1.24000 0.65700 1.000 12.90000 95 LEU A N 1
ATOM 762 C CA . LEU A 1 95 ? -20.75100 0.14000 0.08700 1.000 13.18000 95 LEU A CA 1
ATOM 763 C C . LEU A 1 95 ? -20.28000 -1.21900 0.56700 1.000 14.08000 95 LEU A C 1
ATOM 764 O O . LEU A 1 95 ? -21.05200 -2.17900 0.49000 1.000 16.03000 95 LEU A O 1
ATOM 769 N N . THR A 1 96 ? -19.04100 -1.33000 1.05000 1.000 12.44000 96 THR A N 1
ATOM 770 C CA . THR A 1 96 ? -18.49900 -2.62200 1.46500 1.000 13.27000 96 THR A CA 1
ATOM 771 C C . THR A 1 96 ? -17.94400 -2.64600 2.88100 1.000 13.33000 96 THR A C 1
ATOM 772 O O . THR A 1 96 ? -17.64500 -3.74000 3.38500 1.000 16.19000 96 THR A O 1
ATOM 776 N N . GLY A 1 97 ? -17.77900 -1.49900 3.52900 1.000 13.57000 97 GLY A N 1
ATOM 777 C CA . GLY A 1 97 ? -17.25200 -1.46600 4.87000 1.000 14.83000 97 GLY A CA 1
ATOM 778 C C . GLY A 1 97 ? -15.76000 -1.65100 4.97000 1.000 17.22000 97 GLY A C 1
ATOM 779 O O . GLY A 1 97 ? -15.24200 -1.80400 6.08300 1.000 17.16000 97 GLY A O 1
ATOM 780 N N . ARG A 1 98 ? -15.04800 -1.66500 3.84800 1.000 17.10000 98 ARG A N 1
ATOM 781 C CA . ARG A 1 98 ? -13.60500 -1.82200 3.85200 1.000 14.73000 98 ARG A CA 1
ATOM 782 C C . ARG A 1 98 ? -13.03300 -0.89500 2.79400 1.000 16.62000 98 ARG A C 1
ATOM 783 O O . ARG A 1 98 ? -13.67700 -0.65100 1.76600 1.000 14.54000 98 ARG A O 1
ATOM 791 N N . PRO A 1 99 ? -11.83000 -0.36400 3.01400 1.000 13.86000 99 PRO A N 1
ATOM 792 C CA . PRO A 1 99 ? -11.24700 0.58400 2.05900 1.000 15.03000 99 PRO A CA 1
ATOM 793 C C . PRO A 1 99 ? -10.51300 -0.12500 0.93500 1.000 15.66000 99 PRO A C 1
ATOM 794 O O . PRO A 1 99 ? -9.77800 -1.09300 1.14300 1.000 17.53000 99 PRO A O 1
ATOM 798 N N . ILE A 1 100 ? -10.74700 0.36500 -0.28300 1.000 15.12000 100 ILE A N 1
ATOM 799 C CA . ILE A 1 100 ? -10.04000 -0.07400 -1.47900 1.000 13.74000 100 ILE A CA 1
ATOM 800 C C . ILE A 1 100 ? -9.46600 1.17200 -2.12600 1.000 15.27000 100 ILE A C 1
ATOM 801 O O . ILE A 1 100 ? -10.18000 2.16700 -2.29400 1.000 16.87000 100 ILE A O 1
ATOM 806 N N . THR A 1 101 ? -8.17200 1.14200 -2.44300 1.000 15.96000 101 THR A N 1
ATOM 807 C CA . THR A 1 101 ? -7.47700 2.32200 -2.93500 1.000 16.29000 101 THR A CA 1
ATOM 808 C C . THR A 1 101 ? -6.31600 1.90000 -3.82200 1.000 18.17000 101 THR A C 1
ATOM 809 O O . THR A 1 101 ? -5.84000 0.76000 -3.76500 1.000 20.48000 101 THR A O 1
ATOM 813 N N . THR A 1 102 ? -5.85000 2.84500 -4.63300 1.000 15.16000 102 THR A N 1
ATOM 814 C CA . THR A 1 102 ? -4.51500 2.75800 -5.20300 1.000 14.94000 102 THR A CA 1
ATOM 815 C C . THR A 1 102 ? -3.53300 3.47100 -4.28300 1.000 15.31000 102 THR A C 1
ATOM 816 O O . THR A 1 102 ? -3.91500 4.19500 -3.35900 1.000 17.77000 102 THR A O 1
ATOM 820 N N . ALA A 1 103 ? -2.24500 3.25100 -4.54400 1.000 14.96000 103 ALA A N 1
ATOM 821 C CA . ALA A 1 103 ? -1.18500 3.88700 -3.77600 1.000 14.65000 103 ALA A CA 1
ATOM 822 C C . ALA A 1 103 ? -0.60600 5.11100 -4.47400 1.000 19.53000 103 ALA A C 1
ATOM 823 O O . ALA A 1 103 ? 0.19900 5.83300 -3.87300 1.000 19.50000 103 ALA A O 1
ATOM 825 N N . LYS A 1 104 ? -1.00700 5.36500 -5.71600 1.000 16.02000 104 LYS A N 1
ATOM 826 C CA . LYS A 1 104 ? -0.50600 6.44900 -6.54200 1.000 18.03000 104 LYS A CA 1
ATOM 827 C C . LYS A 1 104 ? -1.67100 7.00500 -7.34400 1.000 14.63000 104 LYS A C 1
ATOM 828 O O . LYS A 1 104 ? -2.57900 6.25100 -7.71400 1.000 14.06000 104 LYS A O 1
ATOM 834 N N . PRO A 1 105 ? -1.67500 8.30800 -7.62100 1.000 12.83000 105 PRO A N 1
ATOM 835 C CA . PRO A 1 105 ? -2.70800 8.88000 -8.49700 1.000 13.84000 105 PRO A CA 1
ATOM 836 C C . PRO A 1 105 ? -2.51700 8.42400 -9.93700 1.000 12.28000 105 PRO A C 1
ATOM 837 O O . PRO A 1 105 ? -1.49800 7.83600 -10.31300 1.000 13.32000 105 PRO A O 1
ATOM 841 N N . ALA A 1 106 ? -3.52700 8.71200 -10.75600 1.000 12.08000 106 ALA A N 1
ATOM 842 C CA . ALA A 1 106 ? -3.41900 8.43800 -12.18200 1.000 11.98000 106 ALA A CA 1
ATOM 843 C C . ALA A 1 106 ? -2.29100 9.27300 -12.77000 1.000 11.44000 106 ALA A C 1
ATOM 844 O O . ALA A 1 106 ? -2.02000 10.39000 -12.31500 1.000 14.02000 106 ALA A O 1
ATOM 846 N N . ASP A 1 107 ? -1.62800 8.72900 -13.78800 1.000 11.85000 107 ASP A N 1
ATOM 847 C CA A ASP A 1 107 ? -0.51300 9.33700 -14.51300 0.480 12.72000 107 ASP A CA 1
ATOM 848 C CA B ASP A 1 107 ? -0.56100 9.52800 -14.37600 0.520 13.15000 107 ASP A CA 1
ATOM 849 C C . ASP A 1 107 ? -0.95900 10.20900 -15.67400 1.000 14.29000 107 ASP A C 1
ATOM 850 O O . ASP A 1 107 ? -0.15100 10.97600 -16.21600 1.000 12.20000 107 ASP A O 1
ATOM 859 N N . HIS A 1 108 ? -2.19600 10.03700 -16.12400 1.000 10.67000 108 HIS A N 1
ATOM 860 C CA . HIS A 1 108 ? -2.75000 10.76800 -17.25200 1.000 10.19000 108 HIS A CA 1
ATOM 861 C C . HIS A 1 108 ? -4.17700 11.12900 -16.87500 1.000 11.31000 108 HIS A C 1
ATOM 862 O O . HIS A 1 108 ? -4.95300 10.24000 -16.51100 1.000 10.98000 108 HIS A O 1
ATOM 869 N N . LEU A 1 109 ? -4.52800 12.41000 -16.95100 1.000 11.44000 109 LEU A N 1
ATOM 870 C CA . LEU A 1 109 ? -5.84800 12.88900 -16.55200 1.000 10.84000 109 LEU A CA 1
ATOM 871 C C . LEU A 1 109 ? -6.60000 13.41300 -17.76900 1.000 12.58000 109 LEU A C 1
ATOM 872 O O . LEU A 1 109 ? -6.12400 14.33000 -18.45500 1.000 15.03000 109 LEU A O 1
ATOM 877 N N . LEU A 1 110 ? -7.78000 12.84100 -18.01300 1.000 9.90000 110 LEU A N 1
ATOM 878 C CA . LEU A 1 110 ? -8.64400 13.22600 -19.11800 1.000 10.20000 110 LEU A CA 1
ATOM 879 C C . LEU A 1 110 ? -9.53300 14.40600 -18.73800 1.000 11.87000 110 LEU A C 1
ATOM 880 O O . LEU A 1 110 ? -9.90900 14.58500 -17.57300 1.000 12.26000 110 LEU A O 1
ATOM 885 N N . THR A 1 111 ? -9.87300 15.21500 -19.74400 1.000 13.56000 111 THR A N 1
ATOM 886 C CA . THR A 1 111 ? -10.81100 16.32100 -19.57600 1.000 14.82000 111 THR A CA 1
ATOM 887 C C . THR A 1 111 ? -11.83200 16.31900 -20.70200 1.000 17.65000 111 THR A C 1
ATOM 888 O O . THR A 1 111 ? -12.87800 15.66800 -20.60100 1.000 18.79000 111 THR A O 1
ATOM 892 N N . ASN A 1 112 ? -11.51600 17.01100 -21.79700 1.000 17.69000 112 ASN A N 1
ATOM 893 C CA . ASN A 1 112 ? -12.44500 17.17800 -22.90600 1.000 17.29000 112 ASN A CA 1
ATOM 894 C C . ASN A 1 112 ? -11.89700 16.64900 -24.22200 1.000 20.09000 112 ASN A C 1
ATOM 895 O O . ASN A 1 112 ? -12.47000 16.94900 -25.27400 1.000 20.30000 112 ASN A O 1
ATOM 900 N N . GLU A 1 113 ? -10.79600 15.90200 -24.19400 1.000 15.82000 113 GLU A N 1
ATOM 901 C CA . GLU A 1 113 ? -10.28200 15.25800 -25.40100 1.000 17.21000 113 GLU A CA 1
ATOM 902 C C . GLU A 1 113 ? -11.36400 14.42700 -26.06400 1.000 20.83000 113 GLU A C 1
ATOM 903 O O . GLU A 1 113 ? -12.09000 13.68400 -25.40000 1.000 21.26000 113 GLU A O 1
ATOM 909 N N . LYS A 1 114 ? -11.47100 14.55700 -27.38200 1.000 14.75000 114 LYS A N 1
ATOM 910 C CA . LYS A 1 114 ? -12.38800 13.73200 -28.14900 1.000 16.96000 114 LYS A CA 1
ATOM 911 C C . LYS A 1 114 ? -11.71400 12.51900 -28.76400 1.000 14.41000 114 LYS A C 1
ATOM 912 O O . LYS A 1 114 ? -12.41300 11.64300 -29.27900 1.000 16.35000 114 LYS A O 1
ATOM 918 N N . SER A 1 115 ? -10.38800 12.44500 -28.71500 1.000 16.16000 115 SER A N 1
ATOM 919 C CA . SER A 1 115 ? -9.64100 11.31500 -29.23800 1.000 18.39000 115 SER A CA 1
ATOM 920 C C . SER A 1 115 ? -8.49100 10.99500 -28.29500 1.000 16.01000 115 SER A C 1
ATOM 921 O O . SER A 1 115 ? -7.98200 11.87200 -27.59100 1.000 17.70000 115 SER A O 1
ATOM 924 N N . LEU A 1 116 ? -8.08400 9.72500 -28.30000 1.000 12.93000 116 LEU A N 1
ATOM 925 C CA . LEU A 1 116 ? -6.96500 9.23100 -27.50800 1.000 12.86000 116 LEU A CA 1
ATOM 926 C C . LEU A 1 116 ? -6.31800 8.09600 -28.28700 1.000 14.95000 116 LEU A C 1
ATOM 927 O O . LEU A 1 116 ? -7.00700 7.15700 -28.70300 1.000 14.03000 116 LEU A O 1
ATOM 932 N N . THR A 1 117 ? -5.00300 8.17500 -28.48100 1.000 15.42000 117 THR A N 1
ATOM 933 C CA . THR A 1 117 ? -4.25900 7.12900 -29.17100 1.000 16.97000 117 THR A CA 1
ATOM 934 C C . THR A 1 117 ? -3.28700 6.46300 -28.20500 1.000 14.85000 117 THR A C 1
ATOM 935 O O . THR A 1 117 ? -2.46100 7.13700 -27.58500 1.000 19.09000 117 THR A O 1
ATOM 939 N N . ILE A 1 118 ? -3.40800 5.14400 -28.07000 1.000 15.19000 118 ILE A N 1
ATOM 940 C CA . ILE A 1 118 ? -2.53500 4.32800 -27.23500 1.000 19.08000 118 ILE A CA 1
ATOM 941 C C . ILE A 1 118 ? -1.80900 3.38400 -28.18400 1.000 17.49000 118 ILE A C 1
ATOM 942 O O . ILE A 1 118 ? -2.40100 2.41300 -28.67000 1.000 16.97000 118 ILE A O 1
ATOM 947 N N . GLY A 1 119 ? -0.53800 3.65700 -28.44900 1.000 17.39000 119 GLY A N 1
ATOM 948 C CA . GLY A 1 119 ? 0.15900 2.86600 -29.45500 1.000 18.02000 119 GLY A CA 1
ATOM 949 C C . GLY A 1 119 ? -0.53000 3.04600 -30.79600 1.000 20.32000 119 GLY A C 1
ATOM 950 O O . GLY A 1 119 ? -0.71400 4.17200 -31.26900 1.000 21.61000 119 GLY A O 1
ATOM 951 N N . THR A 1 120 ? -0.94500 1.94500 -31.42300 1.000 17.93000 120 THR A N 1
ATOM 952 C CA . THR A 1 120 ? -1.72500 2.03400 -32.65300 1.000 19.28000 120 THR A CA 1
ATOM 953 C C . THR A 1 120 ? -3.22800 1.88700 -32.43000 1.000 17.94000 120 THR A C 1
ATOM 954 O O . THR A 1 120 ? -3.98400 1.80700 -33.40300 1.000 19.73000 120 THR A O 1
ATOM 958 N N . PHE A 1 121 ? -3.68600 1.85600 -31.17900 1.000 15.90000 121 PHE A N 1
ATOM 959 C CA . PHE A 1 121 ? -5.11600 1.84200 -30.88700 1.000 15.41000 121 PHE A CA 1
ATOM 960 C C . PHE A 1 121 ? -5.60800 3.27800 -30.78800 1.000 13.81000 121 PHE A C 1
ATOM 961 O O . PHE A 1 121 ? -5.12700 4.04100 -29.94300 1.000 17.58000 121 PHE A O 1
ATOM 969 N N . THR A 1 122 ? -6.57700 3.64500 -31.61700 1.000 15.88000 122 THR A N 1
ATOM 970 C CA . THR A 1 122 ? -7.18700 4.96100 -31.49900 1.000 16.01000 122 THR A CA 1
ATOM 971 C C . THR A 1 122 ? -8.61800 4.83300 -31.00300 1.000 16.54000 122 THR A C 1
ATOM 972 O O . THR A 1 122 ? -9.36600 3.94700 -31.43400 1.000 16.37000 122 THR A O 1
ATOM 976 N N . PHE A 1 123 ? -8.97500 5.71800 -30.07700 1.000 13.28000 123 PHE A N 1
ATOM 977 C CA . PHE A 1 123 ? -10.29400 5.74400 -29.47500 1.000 12.82000 123 PHE A CA 1
ATOM 978 C C . PHE A 1 123 ? -10.89300 7.12700 -29.62700 1.000 13.82000 123 PHE A C 1
ATOM 979 O O . PHE A 1 123 ? -10.17700 8.13400 -29.58400 1.000 17.21000 123 PHE A O 1
ATOM 987 N N . SER A 1 124 ? -12.19900 7.16300 -29.83400 1.000 13.17000 124 SER A N 1
ATOM 988 C CA A SER A 1 124 ? -12.97800 8.36300 -29.59100 0.650 13.29000 124 SER A CA 1
ATOM 989 C CA B SER A 1 124 ? -12.98500 8.35800 -29.59400 0.350 13.37000 124 SER A CA 1
ATOM 990 C C . SER A 1 124 ? -13.40800 8.34600 -28.13100 1.000 13.53000 124 SER A C 1
ATOM 991 O O . SER A 1 124 ? -13.80600 7.30600 -27.59700 1.000 16.90000 124 SER A O 1
ATOM 996 N N . VAL A 1 125 ? -13.30400 9.49100 -27.47300 1.000 12.70000 125 VAL A N 1
ATOM 997 C CA . VAL A 1 125 ? -13.59100 9.59100 -26.04700 1.000 13.15000 125 VAL A CA 1
ATOM 998 C C . VAL A 1 125 ? -14.82200 10.45700 -25.84500 1.000 13.12000 125 VAL A C 1
ATOM 999 O O . VAL A 1 125 ? -14.88300 11.59500 -26.32900 1.000 14.14000 125 VAL A O 1
ATOM 1003 N N . PHE A 1 126 ? -15.79500 9.92900 -25.11800 1.000 11.07000 126 PHE A N 1
ATOM 1004 C CA . PHE A 1 126 ? -16.98200 10.68000 -24.75300 1.000 11.57000 126 PHE A CA 1
ATOM 1005 C C . PHE A 1 126 ? -17.03200 10.82200 -23.24300 1.000 12.92000 126 PHE A C 1
ATOM 1006 O O . PHE A 1 126 ? -16.80500 9.85400 -22.51400 1.000 12.07000 126 PHE A O 1
ATOM 1014 N N . HIS A 1 127 ? -17.34600 12.02200 -22.77500 1.000 10.83000 127 HIS A N 1
ATOM 1015 C CA . HIS A 1 127 ? -17.57000 12.23900 -21.35300 1.000 11.19000 127 HIS A CA 1
ATOM 1016 C C . HIS A 1 127 ? -19.03800 11.91800 -21.08700 1.000 11.59000 127 HIS A C 1
ATOM 1017 O O . HIS A 1 127 ? -19.93000 12.58700 -21.61900 1.000 13.64000 127 HIS A O 1
ATOM 1024 N N . THR A 1 128 ? -19.29800 10.86000 -20.30800 1.000 9.82000 128 THR A N 1
ATOM 1025 C CA . THR A 1 128 ? -20.64000 10.29200 -20.16000 1.000 10.15000 128 THR A CA 1
ATOM 1026 C C . THR A 1 128 ? -21.00800 10.18100 -18.68700 1.000 10.13000 128 THR A C 1
ATOM 1027 O O . THR A 1 128 ? -21.18300 9.07100 -18.15300 1.000 10.47000 128 THR A O 1
ATOM 1031 N N . PRO A 1 129 ? -21.15700 11.32200 -18.00300 1.000 9.25000 129 PRO A N 1
ATOM 1032 C CA . PRO A 1 129 ? -21.49700 11.31000 -16.57000 1.000 10.59000 129 PRO A CA 1
ATOM 1033 C C . PRO A 1 129 ? -22.94300 10.94100 -16.27900 1.000 10.95000 129 PRO A C 1
ATOM 1034 O O . PRO A 1 129 ? -23.76400 10.76800 -17.18500 1.000 11.04000 129 PRO A O 1
ATOM 1038 N N . GLY A 1 130 ? -23.26700 10.83500 -14.99200 1.000 10.43000 130 GLY A N 1
ATOM 1039 C CA . GLY A 1 130 ? -24.59600 10.46200 -14.54900 1.000 10.78000 130 GLY A CA 1
ATOM 1040 C C . GLY A 1 130 ? -24.53500 9.36800 -13.50800 1.000 10.65000 130 GLY A C 1
ATOM 1041 O O . GLY A 1 130 ? -25.15300 9.47100 -12.44600 1.000 11.31000 130 GLY A O 1
ATOM 1042 N N . HIS A 1 131 ? -23.80800 8.29000 -13.82100 1.000 9.88000 131 HIS A N 1
ATOM 1043 C CA . HIS A 1 131 ? -23.46800 7.29400 -12.81200 1.000 9.42000 131 HIS A CA 1
ATOM 1044 C C . HIS A 1 131 ? -22.31400 7.78400 -11.93300 1.000 9.49000 131 HIS A C 1
ATOM 1045 O O . HIS A 1 131 ? -22.29500 7.52900 -10.72200 1.000 10.83000 131 HIS A O 1
ATOM 1052 N N . SER A 1 132 ? -21.36100 8.50900 -12.51400 1.000 9.43000 132 SER A N 1
ATOM 1053 C CA . SER A 1 132 ? -20.29600 9.14000 -11.74800 1.000 10.57000 132 SER A CA 1
ATOM 1054 C C . SER A 1 132 ? -19.80500 10.33400 -12.55300 1.000 8.72000 132 SER A C 1
ATOM 1055 O O . SER A 1 132 ? -19.95800 10.35300 -13.78400 1.000 9.51000 132 SER A O 1
ATOM 1058 N N . PRO A 1 133 ? -19.23400 11.35300 -11.90100 1.000 9.07000 133 PRO A N 1
ATOM 1059 C CA . PRO A 1 133 ? -18.95300 12.61400 -12.60500 1.000 9.11000 133 PRO A CA 1
ATOM 1060 C C . PRO A 1 133 ? -17.79900 12.52800 -13.58300 1.000 10.86000 133 PRO A C 1
ATOM 1061 O O . PRO A 1 133 ? -17.73400 13.35000 -14.50700 1.000 11.73000 133 PRO A O 1
ATOM 1065 N N . GLY A 1 134 ? -16.88900 11.57900 -13.40300 1.000 10.42000 134 GLY A N 1
ATOM 1066 C CA . GLY A 1 134 ? -15.77000 11.42600 -14.30900 1.000 10.60000 134 GLY A CA 1
ATOM 1067 C C . GLY A 1 134 ? -15.90200 10.20800 -15.20100 1.000 10.30000 134 GLY A C 1
ATOM 1068 O O . GLY A 1 134 ? -14.91800 9.73000 -15.76200 1.000 9.94000 134 GLY A O 1
ATOM 1069 N N . SER A 1 135 ? -17.12400 9.70600 -15.35400 1.000 9.07000 135 SER A N 1
ATOM 1070 C CA . SER A 1 135 ? -17.35500 8.57400 -16.24000 1.000 8.23000 135 SER A CA 1
ATOM 1071 C C . SER A 1 135 ? -17.06900 8.97500 -17.68100 1.000 7.65000 135 SER A C 1
ATOM 1072 O O . SER A 1 135 ? -17.60600 9.96900 -18.18800 1.000 9.93000 135 SER A O 1
ATOM 1075 N N . VAL A 1 136 ? -16.26100 8.15500 -18.34600 1.000 8.19000 136 VAL A N 1
ATOM 1076 C CA A VAL A 1 136 ? -15.98000 8.33200 -19.75900 0.570 11.03000 136 VAL A CA 1
ATOM 1077 C CA B VAL A 1 136 ? -15.86300 8.30700 -19.73800 0.430 11.00000 136 VAL A CA 1
ATOM 1078 C C . VAL A 1 136 ? -16.20100 7.01000 -20.46900 1.000 9.78000 136 VAL A C 1
ATOM 1079 O O . VAL A 1 136 ? -16.18000 5.92900 -19.87200 1.000 10.51000 136 VAL A O 1
ATOM 1086 N N . SER A 1 137 ? -16.48600 7.12100 -21.76300 1.000 8.60000 137 SER A N 1
ATOM 1087 C CA . SER A 1 137 ? -16.67300 5.96800 -22.64100 1.000 9.57000 137 SER A CA 1
ATOM 1088 C C . SER A 1 137 ? -15.66500 6.02400 -23.77800 1.000 9.33000 137 SER A C 1
ATOM 1089 O O . SER A 1 137 ? -15.48200 7.07600 -24.40600 1.000 10.19000 137 SER A O 1
ATOM 1092 N N . TYR A 1 138 ? -15.01800 4.89700 -24.04100 1.000 9.76000 138 TYR A N 1
ATOM 1093 C CA . TYR A 1 138 ? -13.96100 4.81300 -25.04300 1.000 8.34000 138 TYR A CA 1
ATOM 1094 C C . TYR A 1 138 ? -14.49200 4.02400 -26.23500 1.000 10.15000 138 TYR A C 1
ATOM 1095 O O . TYR A 1 138 ? -14.76000 2.82300 -26.12000 1.000 10.49000 138 TYR A O 1
ATOM 1104 N N . TYR A 1 139 ? -14.64500 4.68900 -27.37400 1.000 10.63000 139 TYR A N 1
ATOM 1105 C CA . TYR A 1 139 ? -15.16400 4.05800 -28.58300 1.000 11.57000 139 TYR A CA 1
ATOM 1106 C C . TYR A 1 139 ? -14.00000 3.65300 -29.47900 1.000 11.92000 139 TYR A C 1
ATOM 1107 O O . TYR A 1 139 ? -13.19300 4.49600 -29.88400 1.000 12.76000 139 TYR A O 1
ATOM 1116 N N . TYR A 1 140 ? -13.91000 2.35600 -29.77400 1.000 12.81000 140 TYR A N 1
ATOM 1117 C CA . TYR A 1 140 ? -1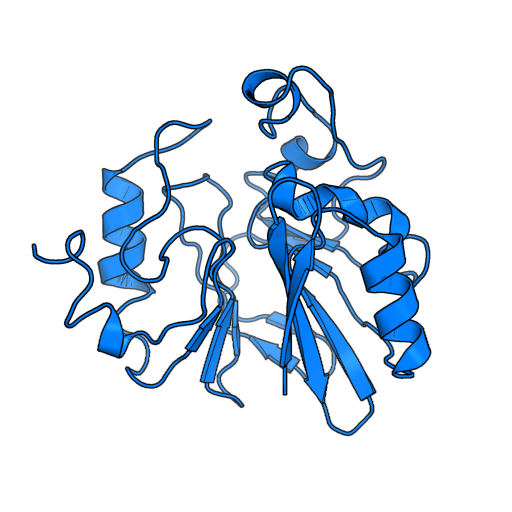2.88500 1.79400 -30.65200 1.000 12.67000 140 TYR A CA 1
ATOM 1118 C C . TYR A 1 140 ? -13.55200 1.47500 -31.98500 1.000 13.73000 140 TYR A C 1
ATOM 1119 O O . TYR A 1 140 ? -14.20400 0.43800 -32.13100 1.000 12.99000 140 TYR A O 1
ATOM 1128 N N . GLN A 1 141 ?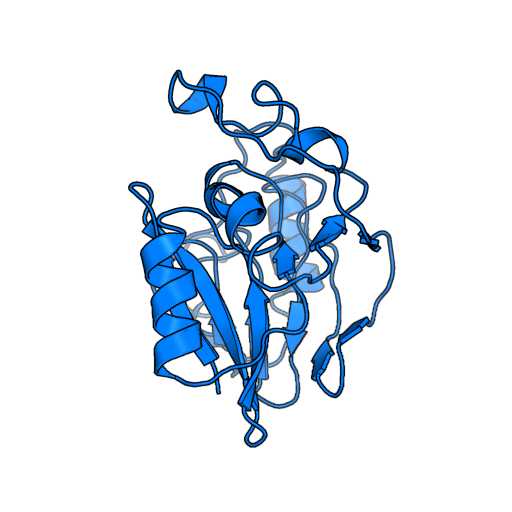 -13.38000 2.36300 -32.96800 1.000 15.15000 141 GLN A N 1
ATOM 1129 C CA . GLN A 1 141 ? -14.11300 2.20800 -34.22300 1.000 15.03000 141 GLN A CA 1
ATOM 1130 C C . GLN A 1 141 ? -13.66400 0.96700 -34.99400 1.000 17.84000 141 GLN A C 1
ATOM 1131 O O . GLN A 1 141 ? -14.49400 0.28700 -35.61400 1.000 17.13000 141 GLN A O 1
ATOM 1137 N N . LYS A 1 142 ? -12.37000 0.62700 -34.92300 1.000 17.56000 142 LYS A N 1
ATOM 1138 C CA . LYS A 1 142 ? -11.81800 -0.43100 -35.77500 1.000 17.87000 142 LYS A CA 1
ATOM 1139 C C . LYS A 1 142 ? -12.56000 -1.75400 -35.60500 1.000 23.16000 142 LYS A C 1
ATOM 1140 O O . LYS A 1 142 ? -12.82900 -2.45300 -36.58900 1.000 21.72000 142 LYS A O 1
ATOM 1146 N N . GLU A 1 143 ? -12.88700 -2.12800 -34.37100 1.000 15.42000 143 GLU A N 1
ATOM 1147 C CA . GLU A 1 143 ? -13.65900 -3.33700 -34.12000 1.000 14.98000 143 GLU A CA 1
ATOM 1148 C C . GLU A 1 143 ? -15.05400 -3.04000 -33.59900 1.000 17.38000 143 GLU A C 1
ATOM 1149 O O . GLU A 1 143 ? -15.72700 -3.95000 -33.11100 1.000 19.03000 143 GLU A O 1
ATOM 1155 N N . ALA A 1 144 ? -15.50000 -1.78800 -33.69500 1.000 14.81000 144 ALA A N 1
ATOM 1156 C CA . ALA A 1 144 ? -16.88200 -1.41100 -33.40600 1.000 13.35000 144 ALA A CA 1
ATOM 1157 C C . ALA A 1 144 ? -17.31500 -1.83900 -32.00300 1.000 15.72000 144 ALA A C 1
ATOM 1158 O O . ALA A 1 144 ? -18.32100 -2.52600 -31.81500 1.000 14.41000 144 ALA A O 1
ATOM 1160 N N . VAL A 1 145 ? -16.54100 -1.41700 -31.00700 1.000 14.51000 145 VAL A N 1
ATOM 1161 C CA . VAL A 1 145 ? -16.81800 -1.74500 -29.61700 1.000 14.02000 145 VAL A CA 1
ATOM 1162 C C . VAL A 1 145 ? -16.65800 -0.48800 -28.77300 1.000 12.36000 145 VAL A C 1
ATOM 1163 O O . VAL A 1 145 ? -15.74200 0.31100 -28.99800 1.000 13.11000 145 VAL A O 1
ATOM 1167 N N . LEU A 1 146 ? -17.55800 -0.31900 -27.80900 1.000 10.59000 146 LEU A N 1
ATOM 1168 C CA . LEU A 1 146 ? -17.59500 0.83900 -26.92700 1.000 14.13000 146 LEU A CA 1
ATOM 1169 C C . LEU A 1 146 ? -17.38400 0.35500 -25.50000 1.000 10.66000 146 LEU A C 1
ATOM 1170 O O . LEU A 1 146 ? -18.19200 -0.41800 -24.97400 1.000 10.88000 146 LEU A O 1
ATOM 1175 N N . PHE A 1 147 ? -16.31500 0.82600 -24.86200 1.000 10.54000 147 PHE A N 1
ATOM 1176 C CA . PHE A 1 147 ? -16.05400 0.50300 -23.46000 1.000 9.21000 147 PHE A CA 1
ATOM 1177 C C . PHE A 1 147 ? -16.62900 1.65700 -22.65200 1.000 8.72000 147 PHE A C 1
ATOM 1178 O O . PHE A 1 147 ? -15.97100 2.67100 -22.44000 1.000 9.09000 147 PHE A O 1
ATOM 1186 N N . SER A 1 148 ? -17.88100 1.49700 -22.21500 1.000 9.04000 148 SER A N 1
ATOM 1187 C CA . SER A 1 148 ? -18.66400 2.59400 -21.65000 1.000 9.86000 148 SER A CA 1
ATOM 1188 C C . SER A 1 148 ? -18.89900 2.47800 -20.14500 1.000 8.85000 148 SER A C 1
ATOM 1189 O O . SER A 1 148 ? -19.72900 3.21000 -19.60100 1.000 9.08000 148 SER A O 1
ATOM 1192 N N . GLY A 1 149 ? -18.20200 1.57900 -19.46200 1.000 8.68000 149 GLY A N 1
ATOM 1193 C CA . GLY A 1 149 ? -18.35300 1.51500 -18.01800 1.000 8.88000 149 GLY A CA 1
ATOM 1194 C C . GLY A 1 149 ? -19.78700 1.25300 -17.59900 1.000 9.47000 149 GLY A C 1
ATOM 1195 O O . GLY A 1 149 ? -20.46100 0.35800 -18.12100 1.000 9.77000 149 GLY A O 1
ATOM 1196 N N . ASP A 1 150 ? -20.26800 2.03700 -16.63100 1.000 8.56000 150 ASP A N 1
ATOM 1197 C CA . ASP A 1 150 ? -21.52700 1.74600 -15.95700 1.000 9.72000 150 ASP A CA 1
ATOM 1198 C C . ASP A 1 150 ? -22.66000 2.65300 -16.41200 1.000 10.83000 150 ASP A C 1
ATOM 1199 O O . ASP A 1 150 ? -23.59800 2.88600 -15.65400 1.000 12.35000 150 ASP A O 1
ATOM 1204 N N . VAL A 1 151 ? -22.61300 3.13500 -17.65000 1.000 11.77000 151 VAL A N 1
ATOM 1205 C CA . VAL A 1 151 ? -23.68500 3.98900 -18.15000 1.000 11.65000 151 VAL A CA 1
ATOM 1206 C C . VAL A 1 151 ? -24.87100 3.15700 -18.62700 1.000 12.48000 151 VAL A C 1
ATOM 1207 O O . VAL A 1 151 ? -26.02500 3.41400 -18.25600 1.000 12.80000 151 VAL A O 1
ATOM 1211 N N . LEU A 1 152 ? -24.60100 2.15500 -19.46000 1.000 12.69000 152 LEU A N 1
ATOM 1212 C CA . LEU A 1 152 ? -25.62400 1.40100 -20.17600 1.000 12.28000 152 LEU A CA 1
ATOM 1213 C C . LEU A 1 152 ? -25.28100 -0.07400 -20.07300 1.000 12.77000 152 LEU A C 1
ATOM 1214 O O . LEU A 1 152 ? -24.16900 -0.47800 -20.42400 1.000 12.78000 152 LEU A O 1
ATOM 1219 N N . PHE A 1 153 ? -26.22700 -0.88000 -19.59900 1.000 12.38000 153 PHE A N 1
ATOM 1220 C CA . PHE A 1 153 ? -26.03100 -2.31700 -19.51000 1.000 13.04000 153 PHE A CA 1
ATOM 1221 C C . PHE A 1 153 ? -27.03300 -3.00200 -20.42000 1.000 13.78000 153 PHE A C 1
ATOM 1222 O O . PHE A 1 153 ? -27.94200 -2.37600 -20.97000 1.000 14.95000 153 PHE A O 1
ATOM 1230 N N . GLN A 1 154 ? -26.86400 -4.31000 -20.58000 1.000 14.39000 154 GLN A N 1
ATOM 1231 C CA A GLN A 1 154 ? -27.89200 -5.11700 -21.22400 0.480 13.75000 154 GLN A CA 1
ATOM 1232 C CA B GLN A 1 154 ? -27.89300 -5.11200 -21.22400 0.520 13.74000 154 GLN A CA 1
ATOM 1233 C C . GLN A 1 154 ? -29.12600 -5.11300 -20.33100 1.000 14.67000 154 GLN A C 1
ATOM 1234 O O . GLN A 1 154 ? -29.08600 -5.61800 -19.20700 1.000 15.61000 154 GLN A O 1
ATOM 1245 N N . GLN A 1 155 ? -30.21000 -4.50200 -20.80900 1.000 16.11000 155 GLN A N 1
ATOM 1246 C CA . GLN A 1 155 ? -31.51400 -4.45600 -20.14000 1.000 17.82000 155 GLN A CA 1
ATOM 1247 C C . GLN A 1 155 ? -31.60300 -3.51700 -18.93800 1.000 18.39000 155 GLN A C 1
ATOM 1248 O O . GLN A 1 155 ? -32.63900 -3.50400 -18.26100 1.000 19.61000 155 GLN A O 1
ATOM 1254 N N . SER A 1 156 ? -30.57700 -2.72400 -18.64500 1.000 16.49000 156 SER A N 1
ATOM 1255 C CA . SER A 1 156 ? -30.68600 -1.75600 -17.55900 1.000 15.86000 156 SER A CA 1
ATOM 1256 C C . SER A 1 156 ? -29.70600 -0.62300 -17.82300 1.000 13.89000 156 SER A C 1
ATOM 1257 O O . SER A 1 156 ? -28.99600 -0.61400 -18.83000 1.000 13.94000 156 SER A O 1
ATOM 1260 N N . ILE A 1 157 ? -29.69300 0.34800 -16.91000 1.000 14.74000 157 ILE A N 1
ATOM 1261 C CA . ILE A 1 157 ? -28.79100 1.48800 -16.98900 1.000 15.89000 157 ILE A CA 1
ATOM 1262 C C . ILE A 1 157 ? -28.09900 1.66200 -15.64200 1.000 14.91000 157 ILE A C 1
ATOM 1263 O O . ILE A 1 157 ? -28.47900 1.06200 -14.63500 1.000 14.01000 157 ILE A O 1
ATOM 1268 N N . GLY A 1 158 ? -27.05700 2.49000 -15.63400 1.000 12.73000 158 GLY A N 1
ATOM 1269 C CA . GLY A 1 158 ? -26.28500 2.66800 -14.42000 1.000 13.26000 158 GLY A CA 1
ATOM 1270 C C . GLY A 1 158 ? -27.10200 3.22800 -13.27100 1.000 14.15000 158 GLY A C 1
ATOM 1271 O O . GLY A 1 158 ? -27.99800 4.06200 -13.44700 1.000 13.75000 158 GLY A O 1
ATOM 1272 N N . ARG A 1 159 ? -26.77200 2.77500 -12.06400 1.000 13.20000 159 ARG A N 1
ATOM 1273 C CA . ARG A 1 159 ? -27.38100 3.36600 -10.88300 1.000 12.82000 159 ARG A CA 1
ATOM 1274 C C . ARG A 1 159 ? -26.92100 4.81400 -10.74500 1.000 11.45000 159 ARG A C 1
ATOM 1275 O O . ARG A 1 159 ? -25.79000 5.16900 -11.09100 1.000 10.70000 159 ARG A O 1
ATOM 1283 N N . THR A 1 160 ? -27.81900 5.66600 -10.25500 1.000 13.56000 160 THR A N 1
ATOM 1284 C CA . THR A 1 160 ? -27.56100 7.09400 -10.12700 1.000 13.90000 160 THR A CA 1
ATOM 1285 C C . THR A 1 160 ? -27.67400 7.56900 -8.68300 1.000 14.23000 160 THR A C 1
ATOM 1286 O O . THR A 1 160 ? -27.81900 8.77200 -8.43700 1.000 18.68000 160 THR A O 1
ATOM 1290 N N . ASP A 1 161 ? -27.55800 6.64500 -7.72600 1.000 15.96000 161 ASP A N 1
ATOM 1291 C CA . ASP A 1 161 ? -27.70500 6.92600 -6.30700 1.000 17.44000 161 ASP A CA 1
ATOM 1292 C C . ASP A 1 161 ? -26.37500 7.04100 -5.56300 1.000 21.61000 161 ASP A C 1
ATOM 1293 O O . ASP A 1 161 ? -26.38000 7.16400 -4.33400 1.000 21.63000 161 ASP A O 1
ATOM 1298 N N . LEU A 1 162 ? -25.24100 7.00300 -6.26600 1.000 16.67000 162 LEU A N 1
ATOM 1299 C CA . LEU A 1 162 ? -23.93700 7.07900 -5.62100 1.000 13.89000 162 LEU A CA 1
ATOM 1300 C C . LEU A 1 162 ? -23.39500 8.51700 -5.64400 1.000 14.15000 162 LEU A C 1
ATOM 1301 O O . LEU A 1 162 ? -24.10300 9.46200 -6.00800 1.000 13.02000 162 LEU A O 1
ATOM 1306 N N . ARG A 1 163 ? -22.13300 8.69000 -5.25000 1.000 13.65000 163 ARG A N 1
ATOM 1307 C CA A ARG A 1 163 ? -21.54800 10.02400 -5.14800 0.550 12.77000 163 ARG A CA 1
ATOM 1308 C CA B ARG A 1 163 ? -21.53300 10.01900 -5.15100 0.450 12.79000 163 ARG A CA 1
ATOM 1309 C C . ARG A 1 163 ? -21.59300 10.74500 -6.49200 1.000 14.00000 163 ARG A C 1
ATOM 1310 O O . ARG A 1 163 ? -21.04600 10.27200 -7.49500 1.000 11.91000 163 ARG A O 1
ATOM 1325 N N . GLY A 1 164 ? -22.24300 11.90700 -6.51000 1.000 12.04000 164 GLY A N 1
ATOM 1326 C CA . GLY A 1 164 ? -22.35400 12.64800 -7.75100 1.000 15.83000 164 GLY A CA 1
ATOM 1327 C C . GLY A 1 164 ? -23.31900 12.06500 -8.75700 1.000 14.32000 164 GLY A C 1
ATOM 1328 O O . GLY A 1 164 ? -23.36900 12.54400 -9.89300 1.000 15.82000 164 GLY A O 1
ATOM 1329 N N . GLY A 1 165 ? -24.09000 11.04800 -8.38700 1.000 12.13000 165 GLY A N 1
ATOM 1330 C CA . GLY A 1 165 ? -25.04900 10.48300 -9.31800 1.000 11.57000 165 GLY A CA 1
ATOM 1331 C C . GLY A 1 165 ? -26.14400 11.46600 -9.68500 1.000 13.17000 165 GLY A C 1
ATOM 1332 O O . GLY A 1 165 ? -26.56600 12.29400 -8.88000 1.000 17.16000 165 GLY A O 1
ATOM 1333 N N . ASP A 1 166 ? -26.59400 11.37700 -10.93500 1.000 14.42000 166 ASP A N 1
ATOM 1334 C CA . ASP A 1 166 ? -27.60700 12.29800 -11.45200 1.000 16.39000 166 ASP A CA 1
ATOM 1335 C C . ASP A 1 166 ? -28.30700 11.58700 -12.60000 1.000 12.16000 166 ASP A C 1
ATOM 1336 O O . ASP A 1 166 ? -27.74300 11.47600 -13.69400 1.000 11.87000 166 ASP A O 1
ATOM 1341 N N . HIS A 1 167 ? -29.54100 11.14200 -12.35700 1.000 14.62000 167 HIS A N 1
ATOM 1342 C CA . HIS A 1 167 ? -30.28000 10.39600 -13.36600 1.000 13.88000 167 HIS A CA 1
ATOM 1343 C C . HIS A 1 167 ? -30.57400 11.24800 -14.60100 1.000 13.55000 167 HIS A C 1
ATOM 1344 O O . HIS A 1 167 ? -30.56500 10.73600 -15.72500 1.000 12.79000 167 HIS A O 1
ATOM 1351 N N . THR A 1 168 ? -30.86400 12.54500 -14.41000 1.000 17.85000 168 THR A N 1
ATOM 1352 C CA . THR A 1 168 ? -31.12200 13.40700 -15.56400 1.000 13.93000 168 THR A CA 1
ATOM 1353 C C . THR A 1 168 ? -29.89600 13.51900 -16.45800 1.000 12.23000 168 THR A C 1
ATOM 1354 O O . THR A 1 168 ? -30.01800 13.57300 -17.69000 1.000 12.15000 168 THR A O 1
ATOM 1358 N N . LEU A 1 169 ? -28.70100 13.51500 -15.86000 1.000 12.72000 169 LEU A N 1
ATOM 1359 C CA . LEU A 1 169 ? -27.47700 13.56800 -16.64000 1.000 11.70000 169 LEU A CA 1
ATOM 1360 C C . LEU A 1 169 ? -27.20100 12.22700 -17.31100 1.000 12.16000 169 LEU A C 1
ATOM 1361 O O . LEU A 1 169 ? -26.76500 12.18400 -18.46600 1.000 12.44000 169 LEU A O 1
ATOM 1366 N N . LEU A 1 170 ? -27.46200 11.11900 -16.60100 1.000 12.11000 170 LEU A N 1
ATOM 1367 C CA . LEU A 1 170 ? -27.24000 9.80400 -17.18900 1.000 11.37000 170 LEU A CA 1
ATOM 1368 C C . LEU A 1 170 ? -28.08200 9.61200 -18.44400 1.000 11.53000 170 LEU A C 1
ATOM 1369 O O . LEU A 1 170 ? -27.58600 9.13000 -19.46700 1.000 12.06000 170 LEU A O 1
ATOM 1374 N N . LEU A 1 171 ? -29.35700 10.00400 -18.39500 1.000 13.01000 171 LEU A N 1
ATOM 1375 C CA . LEU A 1 171 ? -30.21000 9.80600 -19.56300 1.000 11.17000 171 LEU A CA 1
ATOM 1376 C C . LEU A 1 171 ? -29.76000 10.65900 -20.74100 1.000 11.24000 171 LEU A C 1
ATOM 1377 O O . LEU A 1 171 ? -29.84300 10.22400 -21.89600 1.000 12.22000 171 LEU A O 1
ATOM 1382 N N . ALA A 1 172 ? -29.28000 11.87200 -20.47500 1.000 12.09000 172 ALA A N 1
ATOM 1383 C CA . ALA A 1 172 ? -28.72100 12.68400 -21.54800 1.000 12.36000 172 ALA A CA 1
ATOM 1384 C C . ALA A 1 172 ? -27.46400 12.05200 -22.12700 1.000 12.35000 172 ALA A C 1
ATOM 1385 O O . ALA A 1 172 ? -27.28100 12.03900 -23.34600 1.000 11.50000 172 ALA A O 1
ATOM 1387 N N . SER A 1 173 ? -26.56300 11.55600 -21.27200 1.000 12.18000 173 SER A N 1
ATOM 1388 C CA . SER A 1 173 ? -25.39900 10.84100 -21.79500 1.000 12.12000 173 SER A CA 1
ATOM 1389 C C . SER A 1 173 ? -25.81300 9.70700 -22.71800 1.000 11.39000 173 SER A C 1
ATOM 1390 O O . SER A 1 173 ? -25.23800 9.53400 -23.80000 1.000 12.62000 173 SER A O 1
ATOM 1393 N N . ILE A 1 174 ? -26.81600 8.93100 -22.31300 1.000 13.30000 174 ILE A N 1
ATOM 1394 C CA . ILE A 1 174 ? -27.24600 7.79000 -23.11300 1.000 11.91000 174 ILE A CA 1
ATOM 1395 C C . ILE A 1 174 ? -27.83800 8.24900 -24.44100 1.000 12.51000 174 ILE A C 1
ATOM 1396 O O . ILE A 1 174 ? -27.40900 7.81400 -25.51300 1.000 13.29000 174 ILE A O 1
ATOM 1401 N N . HIS A 1 175 ? -28.83000 9.13800 -24.39300 1.000 13.30000 175 HIS A N 1
ATOM 1402 C CA . HIS A 1 175 ? -29.51500 9.52900 -25.62000 1.000 12.95000 175 HIS A CA 1
ATOM 1403 C C . HIS A 1 175 ? -28.63400 10.37700 -26.53000 1.000 13.20000 175 HIS A C 1
ATOM 1404 O O . HIS A 1 175 ? -28.68500 10.22300 -27.75700 1.000 15.21000 175 HIS A O 1
ATOM 1411 N N . ASN A 1 176 ? -27.83500 11.28500 -25.95900 1.000 12.02000 176 ASN A N 1
ATOM 1412 C CA . ASN A 1 176 ? -27.11800 12.26500 -26.76700 1.000 12.26000 176 ASN A CA 1
ATOM 1413 C C . ASN A 1 176 ? -25.73100 11.81200 -27.19200 1.000 13.28000 176 ASN A C 1
ATOM 1414 O O . ASN A 1 176 ? -25.22200 12.30700 -28.20400 1.000 15.38000 176 ASN A O 1
ATOM 1419 N N . LYS A 1 177 ? -25.10700 10.89800 -26.45600 1.000 11.30000 177 LYS A N 1
ATOM 1420 C CA . LYS A 1 177 ? -23.73100 10.51900 -26.74500 1.000 11.98000 177 LYS A CA 1
ATOM 1421 C C . LYS A 1 177 ? -23.54200 9.05000 -27.08500 1.000 10.27000 177 LYS A C 1
ATOM 1422 O O . LYS A 1 177 ? -22.69300 8.72900 -27.91900 1.000 15.35000 177 LYS A O 1
ATOM 1428 N N . ILE A 1 178 ? -24.29400 8.14500 -26.46600 1.000 12.07000 178 ILE A N 1
ATOM 1429 C CA . ILE A 1 178 ? -24.08000 6.71800 -26.68500 1.000 13.77000 178 ILE A CA 1
ATOM 1430 C C . ILE A 1 178 ? -24.94900 6.17500 -27.80800 1.000 13.81000 178 ILE A C 1
ATOM 1431 O O . ILE A 1 178 ? -24.43600 5.59600 -28.77200 1.000 14.89000 178 ILE A O 1
ATOM 1436 N N . LEU A 1 179 ? -26.26200 6.35400 -27.69900 1.000 14.55000 179 LEU A N 1
ATOM 1437 C CA . LEU A 1 179 ? -27.16000 5.77900 -28.69500 1.000 16.14000 179 LEU A CA 1
ATOM 1438 C C . LEU A 1 179 ? -26.96800 6.28900 -30.12500 1.000 17.31000 179 LEU A C 1
ATOM 1439 O O . LEU A 1 179 ? -27.32200 5.53600 -31.04800 1.000 18.65000 179 LEU A O 1
ATOM 1444 N N . PRO A 1 180 ? -26.45400 7.49900 -30.39300 1.000 15.12000 180 PRO A N 1
ATOM 1445 C CA . PRO A 1 180 ? -26.18000 7.86900 -31.79800 1.000 17.08000 180 PRO A CA 1
ATOM 1446 C C . PRO A 1 180 ? -25.06000 7.07300 -32.46000 1.000 18.56000 180 PRO A C 1
ATOM 1447 O O . PRO A 1 180 ? -24.90100 7.17400 -33.68500 1.000 20.19000 180 PRO A O 1
ATOM 1451 N N . LEU A 1 181 ? -24.27200 6.30400 -31.70700 1.000 14.93000 181 LEU A N 1
ATOM 1452 C CA . LEU A 1 181 ? -23.22000 5.49800 -32.30500 1.000 17.49000 181 LEU A CA 1
ATOM 1453 C C . LEU A 1 181 ? -23.82900 4.37900 -33.15900 1.000 16.47000 181 LEU A C 1
ATOM 1454 O O . LEU A 1 181 ? -25.00700 4.04600 -33.01000 1.000 18.13000 181 LEU A O 1
ATOM 1459 N N . PRO A 1 182 ? -23.04400 3.78300 -34.06300 1.000 16.63000 182 PRO A N 1
ATOM 1460 C CA . PRO A 1 182 ? -23.61600 2.78800 -34.98400 1.000 16.37000 182 PRO A CA 1
ATOM 1461 C C . PRO A 1 182 ? -24.27100 1.63900 -34.23100 1.000 20.34000 182 PRO A C 1
ATOM 1462 O O . PRO A 1 182 ? -23.79100 1.20500 -33.18100 1.000 19.13000 182 PRO A O 1
ATOM 1466 N N . GLU A 1 183 ? -25.39100 1.14900 -34.77600 1.000 23.05000 183 GLU A N 1
ATOM 1467 C CA . GLU A 1 183 ? -26.20600 0.19000 -34.03300 1.000 25.03000 183 GLU A CA 1
ATOM 1468 C C . GLU A 1 183 ? -25.48900 -1.14000 -33.80500 1.000 14.84000 183 GLU A C 1
ATOM 1469 O O . GLU A 1 183 ? -25.77700 -1.82000 -32.81200 1.000 19.37000 183 GLU A O 1
ATOM 1475 N N . ARG A 1 184 ? -24.54600 -1.51700 -34.68100 1.000 20.04000 184 ARG A N 1
ATOM 1476 C CA . ARG A 1 184 ? -23.80600 -2.76500 -34.50000 1.000 16.47000 184 ARG A CA 1
ATOM 1477 C C . ARG A 1 184 ? -22.72000 -2.67600 -33.43200 1.000 17.82000 184 ARG A C 1
ATOM 1478 O O . ARG A 1 184 ? -22.11000 -3.70100 -33.11200 1.000 16.85000 184 ARG A O 1
ATOM 1486 N N . THR A 1 185 ? -22.47700 -1.48900 -32.87400 1.000 17.62000 185 THR A N 1
ATOM 1487 C CA . THR A 1 185 ? -21.42900 -1.31500 -31.87300 1.000 13.41000 185 THR A CA 1
ATOM 1488 C C . THR A 1 185 ? -21.71400 -2.15700 -30.64000 1.000 11.43000 185 THR A C 1
ATOM 1489 O O . THR A 1 185 ? -22.80200 -2.09200 -30.06400 1.000 13.87000 185 THR A O 1
ATOM 1493 N N . ILE A 1 186 ? -20.71800 -2.94000 -30.22200 1.000 12.39000 186 ILE A N 1
ATOM 1494 C CA . ILE A 1 186 ? -20.85300 -3.70000 -28.98500 1.000 13.87000 186 ILE A CA 1
ATOM 1495 C C . ILE A 1 186 ? -20.73700 -2.75200 -27.80100 1.000 11.74000 186 ILE A C 1
ATOM 1496 O O . ILE A 1 186 ? -19.83000 -1.91000 -27.74400 1.000 11.76000 186 ILE A O 1
ATOM 1501 N N . VAL A 1 187 ? -21.68200 -2.85900 -26.86800 1.000 11.31000 187 VAL A N 1
ATOM 1502 C CA . VAL A 1 187 ? -21.61800 -2.13100 -25.60500 1.000 12.39000 187 VAL A CA 1
ATOM 1503 C C . VAL A 1 187 ? -20.91600 -3.04700 -24.60900 1.000 11.13000 187 VAL A C 1
ATOM 1504 O O . VAL A 1 187 ? -21.48400 -4.04400 -24.14400 1.000 12.78000 187 VAL A O 1
ATOM 1508 N N . ALA A 1 188 ? -19.64900 -2.74000 -24.32400 1.000 10.66000 188 ALA A N 1
ATOM 1509 C CA . ALA A 1 188 ? -18.83200 -3.51500 -23.38900 1.000 9.73000 188 ALA A CA 1
ATOM 1510 C C . ALA A 1 188 ? -18.86400 -2.73900 -22.07700 1.000 8.73000 188 ALA A C 1
ATOM 1511 O O . ALA A 1 188 ? -18.08500 -1.81000 -21.85800 1.000 10.87000 188 ALA A O 1
ATOM 1513 N N . SER A 1 189 ? -19.79400 -3.11800 -21.21000 1.000 9.41000 189 SER A N 1
ATOM 1514 C CA . SER A 1 189 ? -20.12300 -2.37900 -20.00300 1.000 9.77000 189 SER A CA 1
ATOM 1515 C C . SER A 1 189 ? -19.49200 -3.01500 -18.77300 1.000 9.85000 189 SER A C 1
ATOM 1516 O O . SER A 1 189 ? -18.88000 -4.08300 -18.82300 1.000 10.30000 189 SER A O 1
ATOM 1519 N N . GLY A 1 190 ? -19.62600 -2.31500 -17.65000 1.000 9.23000 190 GLY A N 1
ATOM 1520 C CA . GLY A 1 190 ? -18.96400 -2.74000 -16.43500 1.000 9.40000 190 GLY A CA 1
ATOM 1521 C C . GLY A 1 190 ? -19.60200 -3.92400 -15.74300 1.000 9.46000 190 GLY A C 1
ATOM 1522 O O . GLY A 1 190 ? -18.95500 -4.53000 -14.89200 1.000 10.64000 190 GLY A O 1
ATOM 1523 N N . HIS A 1 191 ? -20.85400 -4.24800 -16.05500 1.000 10.39000 191 HIS A N 1
ATOM 1524 C CA . HIS A 1 191 ? -21.54300 -5.29800 -15.31000 1.000 9.50000 191 HIS A CA 1
ATOM 1525 C C . HIS A 1 191 ? -22.46600 -6.05900 -16.24600 1.000 11.46000 191 HIS A C 1
ATOM 1526 O O . HIS A 1 191 ? -23.23500 -5.44100 -16.98200 1.000 11.98000 191 HIS A O 1
ATOM 1533 N N . GLY A 1 192 ? -22.39600 -7.39100 -16.21600 1.000 11.56000 192 GLY A N 1
ATOM 1534 C CA . GLY A 1 192 ? -23.31000 -8.20800 -16.98500 1.000 14.89000 192 GLY A CA 1
ATOM 1535 C C . GLY A 1 192 ? -22.86000 -8.46500 -18.41000 1.000 13.42000 192 GLY A C 1
ATOM 1536 O O . GLY A 1 192 ? -21.73700 -8.13200 -18.80700 1.000 14.15000 192 GLY A O 1
ATOM 1537 N N . PRO A 1 193 ? -23.74900 -9.05400 -19.20900 1.000 13.61000 193 PRO A N 1
ATOM 1538 C CA . PRO A 1 193 ? -23.37400 -9.50400 -20.55500 1.000 13.29000 193 PRO A CA 1
ATOM 1539 C C . PRO A 1 193 ? -23.13000 -8.36400 -21.53200 1.000 13.78000 193 PRO A C 1
ATOM 1540 O O . PRO A 1 193 ? -23.61800 -7.24300 -21.37500 1.000 13.19000 193 PRO A O 1
ATOM 1544 N N . LEU A 1 194 ? -22.38100 -8.68900 -22.58500 1.000 15.26000 194 LEU A N 1
ATOM 1545 C CA . LEU A 1 194 ? -22.25000 -7.78600 -23.71800 1.000 12.04000 194 LEU A CA 1
ATOM 1546 C C . LEU A 1 194 ? -23.60600 -7.57200 -24.38300 1.000 14.49000 194 LEU A C 1
ATOM 1547 O O . LEU A 1 194 ? -24.50500 -8.41200 -24.30900 1.000 15.67000 194 LEU A O 1
ATOM 1552 N N . THR A 1 195 ? -23.74800 -6.42600 -25.04100 1.000 12.47000 195 THR A N 1
ATOM 1553 C CA . THR A 1 195 ? -24.92300 -6.12600 -25.84100 1.000 15.31000 195 THR A CA 1
ATOM 1554 C C . THR A 1 195 ? -24.48800 -5.24100 -27.00300 1.000 15.11000 195 THR A C 1
ATOM 1555 O O . THR A 1 195 ? -23.29500 -5.05100 -27.24100 1.000 13.44000 195 THR A O 1
ATOM 1559 N N . THR A 1 196 ? -25.45400 -4.73500 -27.76500 1.000 14.39000 196 THR A N 1
ATOM 1560 C CA . THR A 1 196 ? -25.15200 -3.77600 -28.81500 1.000 13.63000 196 THR A CA 1
ATOM 1561 C C . THR A 1 196 ? -26.05400 -2.56600 -28.65400 1.000 13.92000 196 THR A C 1
ATOM 1562 O O . THR A 1 196 ? -27.07600 -2.61300 -27.96200 1.000 14.80000 196 THR A O 1
ATOM 1566 N N . ILE A 1 197 ? -25.62900 -1.47500 -29.29300 1.000 15.82000 197 ILE A N 1
ATOM 1567 C CA . ILE A 1 197 ? -26.41500 -0.24200 -29.28100 1.000 16.29000 197 ILE A CA 1
ATOM 1568 C C . ILE A 1 197 ? -27.81500 -0.50000 -29.81600 1.000 19.51000 197 ILE A C 1
ATOM 1569 O O . ILE A 1 197 ? -28.81400 -0.12500 -29.19100 1.000 18.03000 197 ILE A O 1
ATOM 1574 N N . GLY A 1 198 ? -27.90400 -1.17200 -30.96900 1.000 15.96000 198 GLY A N 1
ATOM 1575 C CA . GLY A 1 198 ? -29.20400 -1.41500 -31.57800 1.000 18.70000 198 GLY A CA 1
ATOM 1576 C C . GLY A 1 198 ? -30.11900 -2.24300 -30.69900 1.000 21.07000 198 GLY A C 1
ATOM 1577 O O . GLY A 1 198 ? -31.30800 -1.94800 -30.57500 1.000 22.06000 198 GLY A O 1
ATOM 1578 N N . GLN A 1 199 ? -29.57400 -3.28400 -30.06300 1.000 18.11000 199 GLN A N 1
ATOM 1579 C CA . GLN A 1 199 ? -30.40100 -4.12200 -29.20300 1.000 21.97000 199 GLN A CA 1
ATOM 1580 C C . GLN A 1 199 ? -30.95900 -3.34000 -28.02000 1.000 20.94000 199 GLN A C 1
ATOM 1581 O O . GLN A 1 199 ? -32.11000 -3.54700 -27.62200 1.000 23.45000 199 GLN A O 1
ATOM 1587 N N . GLU A 1 200 ? -30.16200 -2.44100 -27.43700 1.000 20.97000 200 GLU A N 1
ATOM 1588 C CA . GLU A 1 200 ? -30.66000 -1.68800 -26.29000 1.000 18.20000 200 GLU A CA 1
ATOM 1589 C C . GLU A 1 200 ? -31.66600 -0.63100 -26.72600 1.000 25.86000 200 GLU A C 1
ATOM 1590 O O . GLU A 1 200 ? -32.66100 -0.38700 -26.03400 1.000 20.46000 200 GLU A O 1
ATOM 1596 N N . MET A 1 201 ? -31.41800 0.00100 -27.87400 1.000 23.52000 201 MET A N 1
ATOM 1597 C CA A MET A 1 201 ? -32.37600 0.95800 -28.42000 0.590 22.23000 201 MET A CA 1
ATOM 1598 C CA B MET A 1 201 ? -32.37800 0.95600 -28.41900 0.410 22.29000 201 MET A CA 1
ATOM 1599 C C . MET A 1 201 ? -33.74800 0.31800 -28.59500 1.000 27.08000 201 MET A C 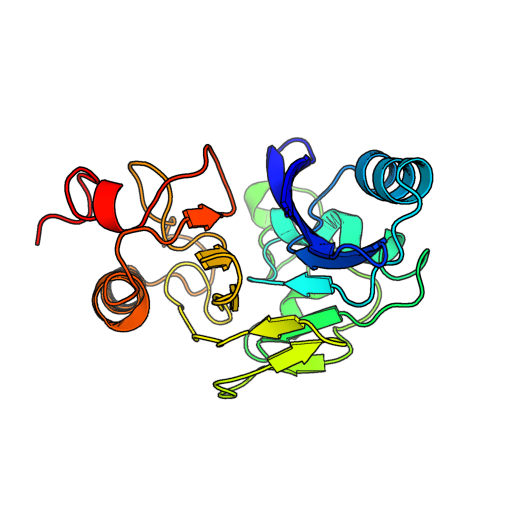1
ATOM 1600 O O . MET A 1 201 ? -34.77700 0.95500 -28.34300 1.000 30.31000 201 MET A O 1
ATOM 1609 N N . ASP A 1 202 ? -33.78100 -0.94000 -29.02000 1.000 26.90000 202 ASP A N 1
ATOM 1610 C CA . ASP A 1 202 ? -35.03600 -1.61600 -29.30300 1.000 29.18000 202 ASP A CA 1
ATOM 1611 C C . ASP A 1 202 ? -35.65700 -2.30200 -28.09300 1.000 31.16000 202 ASP A C 1
ATOM 1612 O O . ASP A 1 202 ? -36.87300 -2.52100 -28.08800 1.000 31.39000 202 ASP A O 1
ATOM 1617 N N . HIS A 1 203 ? -34.87200 -2.64900 -27.07100 1.000 28.38000 203 HIS A N 1
ATOM 1618 C CA . HIS A 1 203 ? -35.40200 -3.51400 -26.02300 1.000 24.40000 203 HIS A CA 1
ATOM 1619 C C . HIS A 1 203 ? -35.08100 -3.11600 -24.58800 1.000 26.66000 203 HIS A C 1
ATOM 1620 O O . HIS A 1 203 ? -35.63200 -3.74000 -23.67700 1.000 24.41000 203 HIS A O 1
ATOM 1627 N N . ASN A 1 204 ? -34.22600 -2.13000 -24.33900 1.000 21.21000 204 ASN A N 1
ATOM 1628 C CA . ASN A 1 204 ? -33.93600 -1.73200 -22.96400 1.000 23.61000 204 ASN A CA 1
ATOM 1629 C C . ASN A 1 204 ? -35.14600 -1.00400 -22.39300 1.000 27.11000 204 ASN A C 1
ATOM 1630 O O . ASN A 1 204 ? -35.52400 0.05100 -22.91800 1.000 24.25000 204 ASN A O 1
ATOM 1635 N N . PRO A 1 205 ? -35.76800 -1.51100 -21.32400 1.000 26.69000 205 PRO A N 1
ATOM 1636 C CA . PRO A 1 205 ? -37.00900 -0.89000 -20.83000 1.000 26.68000 205 PRO A CA 1
ATOM 1637 C C . PRO A 1 205 ? -36.82000 0.49500 -20.24000 1.000 33.37000 205 PRO A C 1
ATOM 1638 O O . PRO A 1 205 ? -37.80700 1.23100 -20.11100 1.000 33.41000 205 PRO A O 1
ATOM 1642 N N . PHE A 1 206 ? -35.59900 0.87800 -19.88000 1.000 26.26000 206 PHE A N 1
ATOM 1643 C CA . PHE A 1 206 ? -35.32800 2.20600 -19.34800 1.000 29.16000 206 PHE A CA 1
ATOM 1644 C C . PHE A 1 206 ? -35.07300 3.23900 -20.43800 1.000 31.38000 206 PHE A C 1
ATOM 1645 O O . PHE A 1 206 ? -34.82000 4.40700 -20.11800 1.000 36.29000 206 PHE A O 1
ATOM 1653 N N . LEU A 1 207 ? -35.14500 2.84800 -21.71100 1.000 27.70000 207 LEU A N 1
ATOM 1654 C CA . LEU A 1 207 ? -34.81800 3.73800 -22.81800 1.000 34.41000 207 LEU A CA 1
ATOM 1655 C C . LEU A 1 207 ? -36.01800 4.15500 -23.65900 1.000 40.88000 207 LEU A C 1
ATOM 1656 O O . LEU A 1 207 ? -35.84700 4.93100 -24.60600 1.000 47.56000 207 LEU A O 1
ATOM 1661 N N . THR A 1 208 ? -37.21800 3.66600 -23.35800 1.000 43.13000 208 THR A N 1
ATOM 1662 C CA . THR A 1 208 ? -38.41300 4.21800 -23.98700 1.000 49.24000 208 THR A CA 1
ATOM 1663 C C . THR A 1 208 ? -38.70300 5.57800 -23.36500 1.000 42.92000 208 THR A C 1
ATOM 1664 O O . THR A 1 208 ? -38.95200 5.67400 -22.15800 1.000 41.23000 208 THR A O 1
ATOM 1668 N N . GLY A 1 209 ? -38.65900 6.63000 -24.17600 1.000 45.33000 209 GLY A N 1
ATOM 1669 C CA . GLY A 1 209 ? -38.78400 7.98100 -23.65600 1.000 36.73000 209 GLY A CA 1
ATOM 1670 C C . GLY A 1 209 ? -40.06000 8.73600 -23.98700 1.000 21.37000 209 GLY A C 1
ATOM 1671 O O . GLY A 1 209 ? -40.42000 8.94200 -25.14500 1.000 25.57000 209 GLY A O 1
#

Organism: NCBI:txid1246626

B-factor: mean 17.29, std 7.36, range [3.27, 52.72]

InterPro domains:
  IPR001279 Metallo-beta-lactamase [PF00753] (8-191)
  IPR001279 Metallo-beta-lactamase [SM00849] (11-191)
  IPR036866 Ribonuclease Z/Hydroxyacylglutathione hydrolase-like [G3DSA:3.60.15.10] (2-210)
  IPR036866 Ribonuclease Z/Hydroxyacylglutathione hydrolase-like [SSF56281] (4-208)
  IPR051453 Metallo-Beta-Lactamase Glyoxalase II [PTHR46233] (3-208)

Sequence (209 aa):
MFKQIPLGPIQTNAYVLYNDDKEAVIFDPGGDAEALITWLKREQLTPLAILLTHAHFDHIGAVDAVRRDTFSIPVYLHTKERHWLEDPALNGSSRLTGRPITTAKPADDHLLTNEKSLTIGTFTFSSVFHTPGHSPGSVVSYYYQKEAVLFSGDVLFQQQSIGRTDLRRGGDHTLLLASIHNKILPLPERTIVASGHGPLTTIGQEMMDHNPFLTG

Foldseek 3Di:
DKDWFQADPQRWTKMWDADPVQETEIEQPQHPLVVVVVVSVVSVHQYAAYEYLAQANRRCQNVQVVCVVRVHFYEFAPVCQVVQADQVARVCCPPPVDRGHHPDTGPHHDDPDQWDQGPNFIWGKDQQDQLHRGGIWTAGPVVQEIEREQLDDVQEGHDQPGDNHHNVSSLCSCVPPPLVRDFQRWYSYTDDDIDTSVNCCVHRPVNPD

Secondary structure (DSSP, 8-state):
-EEEEEETTTTEEEEEEE-TTSEEEEE---S-HHHHHHHHHHTT-EEEEEE-S---GGGTTTHHHHHHHHT--EEEEGGGTTTTT-TTTSSHHHHHSS----SS--SEEESS-SEEEETTEEEEEEE--SSSTT-EEEEETTTTEEEEETSEETTEE----STT--HHHHHHIIIIIITTS-TT-EEEESSS--EEHHHHHHH-TT---

Solvent-accessible surface area: 9266 Å² total; per-residue (Å²): 84,38,94,49,20,62,4,13,137,88,98,0,4,0,5,0,0,63,30,130,118,95,55,0,0,0,1,4,0,8,13,78,11,116,44,0,20,62,35,0,118,153,68,143,14,83,6,47,0,0,0,0,3,0,0,8,15,17,0,1,35,1,1,38,33,0,19,89,64,38,103,13,39,2,22,0,4,43,120,0,112,105,14,1,76,50,35,55,44,0,14,0,45,196,84,55,65,175,96,55,54,6,80,115,78,14,84,77,79,6,66,110,74,144,67,24,79,10,53,118,2,71,1,43,8,52,49,0,11,0,5,0,39,0,3,1,0,0,15,10,130,158,65,8,0,0,1,1,3,5,0,0,24,76,80,39,20,3,119,30,103,36,99,50,26,56,85,109,74,0,51,38,2,0,79,104,78,1,21,94,22,69,98,181,0,52,0,1,1,1,50,40,83,67,15,35,0,6,93,4,76,92,110,4,83,110,14,130,115